Protein AF-0000000081630751 (afdb_homodimer)

pLDDT: mean 88.78, std 19.61, range [23.17, 98.94]

Sequence (240 aa):
MAEIVNVVFVDRSGRRIPVQGRVGDDVLRLAQKNGIDLEGACEASLACSTCHVYVSHDFVDKLPTPDEREDDMLDQAPLLQENSRLGCQIVLGKELEGAEFTLPKITRNFYVDGHVPKPHMAEIVNVVFVDRSGRRIPVQGRVGDDVLRLAQKNGIDLEGACEASLACSTCHVYVSHDFVDKLPTPDEREDDMLDQAPLLQENSRLGCQIVLGKELEGAEFTLPKITRNFYVDGHVPKPH

Secondary structure (DSSP, 8-state):
-PPEEEEEEE-TT--EEEEEEETT-BHHHHHHHTT-----TTSSSSS--TTEEEEPHHHHTTSPPP-HHHHHHHTTSTT--TTEEEGGG-B--GGGTT-EEEPPP--------S------/-PPEEEEEEE-TT--EEEEEEETT-BHHHHHHHTT-----TTSSSSS--TTEEEEPHHHHTTSPPP-HHHHHHHTTSTT--TTEEEGGG-B--GGGTT-EEEPPP--------S------

Foldseek 3Di:
DFAKAWEWEQ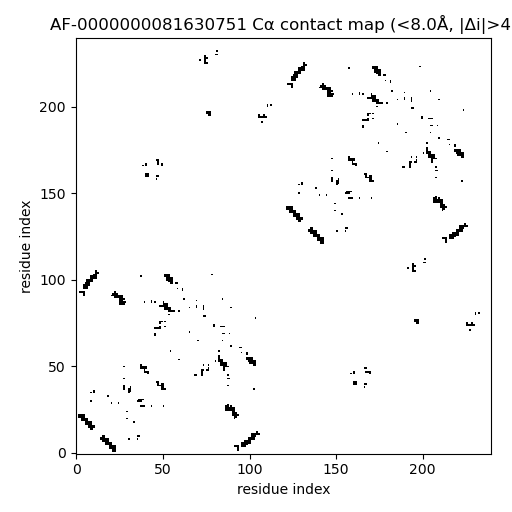AQVRDIDIFIDGQFDFQQVRCVVVPGPQDDPPVLPLPAQSNKWFKDPVCLVVDDDDDPSQVVRLVVDPPRDPRIGRRSRGGDDNSCRYMYIYDDHPDPPPPPPVPPPDDD/DFAKAWEWEQAQVRDIDIFIDGQFDFQQVRCVVVPGPQDDPPVLPLPAQSNKWFKPPVCLVVDDDDDPSQVVRLVVDPPRDPRIGRRSRGGDDNSCRYMYIYDDHPPPPPPPPVPPPDDD

Nearest PDB structures (foldseek):
  2y5c-assembly1_A  TM=9.724E-01  e=7.747E-19  Homo sapiens
  8rmg-assembly1_I  TM=9.975E-01  e=1.296E-18  Homo sapiens
  8rmf-assembly1_I  TM=8.812E-01  e=6.387E-19  Homo sapiens
  2wlb-assembly2_B  TM=9.666E-01  e=4.141E-13  Schizosaccharomyces pombe
  3p1m-assembly2_H  TM=9.492E-01  e=1.939E-12  Homo sapiens

InterPro domains:
  IPR001041 2Fe-2S ferredoxin-type iron-sulfur binding domain [PF00111] (14-91)
  IPR001041 2Fe-2S ferredoxin-type iron-sulfur binding domain [PS51085] (5-107)
  IPR001041 2Fe-2S ferredoxin-type iron-sulfur binding domain [cd00207] (7-97)
  IPR001055 Adrenodoxin-like [PR00355] (42-52)
  IPR001055 Adrenodoxin-like [PR00355] (61-75)
  IPR001055 Adrenodoxin-like [PR00355] (84-92)
  IPR001055 Adrenodoxin-like [PTHR23426] (3-119)
  IPR012675 Beta-grasp domain superfamily [G3DSA:3.10.20.30] (1-115)
  IPR018298 Adrenodoxin, iron-sulphur binding site [PS00814] (42-52)
  IPR036010 2Fe-2S ferredoxin-like superfamily [SSF54292] (6-106)

Organism: Gekko japonicus (NCBI:txid146911)

Solvent-accessible surface area (backbone atoms only — not comparable to full-atom values): 13821 Å² total; per-residue (Å²): 124,83,52,70,25,44,34,31,38,26,44,68,84,63,52,75,44,79,45,81,45,42,55,68,40,32,48,34,60,52,33,47,78,67,74,40,95,56,47,49,43,38,70,69,64,77,56,52,44,51,26,44,28,35,43,38,77,93,45,49,83,75,47,80,78,76,49,71,66,55,46,59,30,49,39,44,32,60,89,67,53,95,45,50,45,48,22,61,76,39,61,41,40,73,89,45,54,68,36,36,40,32,39,66,66,83,58,77,59,68,74,72,59,87,77,66,82,64,80,125,125,83,52,70,28,44,32,33,37,25,44,68,85,65,51,76,44,79,44,80,43,42,55,70,40,34,47,34,60,52,34,46,77,66,74,40,97,56,46,50,44,40,70,69,63,75,55,52,46,50,26,44,27,34,42,38,77,92,45,50,83,74,46,80,78,76,50,73,68,55,46,59,31,48,37,43,30,58,88,68,54,93,45,52,44,48,22,61,76,38,62,40,40,73,88,44,53,69,36,36,40,32,40,67,66,83,58,78,59,68,73,75,58,86,77,65,81,64,81,125

Structure (mmCIF, N/CA/C/O backbone):
data_AF-0000000081630751-model_v1
#
loop_
_entity.id
_entity.type
_entity.pdbx_description
1 polymer 'Adrenodoxin-like protein, mitochondrial'
#
loop_
_atom_site.group_PDB
_atom_site.id
_atom_site.type_symbol
_atom_site.label_atom_id
_atom_site.label_alt_id
_atom_site.label_comp_id
_atom_site.label_asym_id
_atom_site.label_entity_id
_atom_site.label_seq_id
_atom_site.pdbx_PDB_ins_code
_atom_site.Cartn_x
_atom_site.Cartn_y
_atom_site.Cartn_z
_atom_site.occupancy
_atom_site.B_iso_or_equiv
_atom_site.auth_seq_id
_atom_site.auth_comp_id
_atom_site.auth_asym_id
_atom_site.auth_atom_id
_atom_site.pdbx_PDB_model_num
ATOM 1 N N . MET A 1 1 ? 0.438 -22.016 -30.547 1 52.31 1 MET A N 1
ATOM 2 C CA . MET A 1 1 ? -0.654 -21.812 -29.594 1 52.31 1 MET A CA 1
ATOM 3 C C . MET A 1 1 ? -0.124 -21.344 -28.25 1 52.31 1 MET A C 1
ATOM 5 O O . MET A 1 1 ? 0.906 -21.812 -27.781 1 52.31 1 MET A O 1
ATOM 9 N N . ALA A 1 2 ? -0.493 -20.203 -27.766 1 69.5 2 ALA A N 1
ATOM 10 C CA . ALA A 1 2 ? 0.141 -19.719 -26.531 1 69.5 2 ALA A CA 1
ATOM 11 C C . ALA A 1 2 ? 0.048 -20.781 -25.422 1 69.5 2 ALA A C 1
ATOM 13 O O . ALA A 1 2 ? -0.966 -21.469 -25.297 1 69.5 2 ALA A O 1
ATOM 14 N N . GLU A 1 3 ? 1.1 -21.234 -24.859 1 91.88 3 GLU A N 1
ATOM 15 C CA . GLU A 1 3 ? 1.124 -22.266 -23.844 1 91.88 3 GLU A CA 1
ATOM 16 C C . GLU A 1 3 ? 0.324 -21.859 -22.609 1 91.88 3 GLU A C 1
ATOM 18 O O . GLU A 1 3 ? 0.438 -20.719 -22.141 1 91.88 3 GLU A O 1
ATOM 23 N N . ILE A 1 4 ? -0.687 -22.688 -22.344 1 97.06 4 ILE A N 1
ATOM 24 C CA . ILE A 1 4 ? -1.631 -22.453 -21.25 1 97.06 4 ILE A CA 1
ATOM 25 C C . ILE A 1 4 ? -1.013 -22.922 -19.938 1 97.06 4 ILE A C 1
ATOM 27 O O . ILE A 1 4 ? -0.219 -23.859 -19.906 1 97.06 4 ILE A O 1
ATOM 31 N N . VAL A 1 5 ? -1.303 -22.125 -18.906 1 98.19 5 VAL A N 1
ATOM 32 C CA . VAL A 1 5 ? -0.916 -22.469 -17.547 1 98.19 5 VAL A CA 1
ATOM 33 C C . VAL A 1 5 ? -2.135 -22.375 -16.625 1 98.19 5 VAL A C 1
ATOM 35 O O . VAL A 1 5 ? -2.818 -21.359 -16.594 1 98.19 5 VAL A O 1
ATOM 38 N N . ASN A 1 6 ? -2.428 -23.484 -15.906 1 98.69 6 ASN A N 1
ATOM 39 C CA . ASN A 1 6 ? -3.551 -23.5 -14.969 1 98.69 6 ASN A CA 1
ATOM 40 C C . ASN A 1 6 ? -3.105 -23.156 -13.555 1 98.69 6 ASN A C 1
ATOM 42 O O . ASN A 1 6 ? -2.182 -23.766 -13.023 1 98.69 6 ASN A O 1
ATOM 46 N N . VAL A 1 7 ? -3.805 -22.172 -12.969 1 98.81 7 VAL A N 1
ATOM 47 C CA . VAL A 1 7 ? -3.5 -21.781 -11.594 1 98.81 7 VAL A CA 1
ATOM 48 C C . VAL A 1 7 ? -4.797 -21.625 -10.797 1 98.81 7 VAL A C 1
ATOM 50 O O . VAL A 1 7 ? -5.891 -21.719 -11.359 1 98.81 7 VAL A O 1
ATOM 53 N N . VAL A 1 8 ? -4.602 -21.484 -9.453 1 98.94 8 VAL A N 1
ATOM 54 C CA . VAL A 1 8 ? -5.75 -21.281 -8.578 1 98.94 8 VAL A CA 1
ATOM 55 C C . VAL A 1 8 ? -5.539 -20.031 -7.727 1 98.94 8 VAL A C 1
ATOM 57 O O . VAL A 1 8 ? -4.461 -19.828 -7.164 1 98.94 8 VAL A O 1
ATOM 60 N N . PHE A 1 9 ? -6.562 -19.188 -7.695 1 98.88 9 PHE A N 1
ATOM 61 C CA . PHE A 1 9 ? -6.59 -18.094 -6.723 1 98.88 9 PHE A CA 1
ATOM 62 C C . PHE A 1 9 ? -7.449 -18.469 -5.52 1 98.88 9 PHE A C 1
ATOM 64 O O . PHE A 1 9 ? -8.508 -19.078 -5.672 1 98.88 9 PHE A O 1
ATOM 71 N N . VAL A 1 10 ? -6.984 -18.125 -4.387 1 98.56 10 VAL A N 1
ATOM 72 C CA . VAL A 1 10 ? -7.789 -18.203 -3.172 1 98.56 10 VAL A CA 1
ATOM 73 C C . VAL A 1 10 ? -8.109 -16.797 -2.678 1 98.56 10 VAL A C 1
ATOM 75 O O . VAL A 1 10 ? -7.219 -16.062 -2.268 1 98.56 10 VAL A O 1
ATOM 78 N N . ASP A 1 11 ? -9.32 -16.484 -2.781 1 96.25 11 ASP A N 1
ATOM 79 C CA . ASP A 1 11 ? -9.664 -15.102 -2.445 1 96.25 11 ASP A CA 1
ATOM 80 C C . ASP A 1 11 ? -9.781 -14.922 -0.933 1 96.25 11 ASP A C 1
ATOM 82 O O . ASP A 1 11 ? -9.516 -15.844 -0.167 1 96.25 11 ASP A O 1
ATOM 86 N N . ARG A 1 12 ? -10.156 -13.805 -0.442 1 93.12 12 ARG A N 1
ATOM 87 C CA . ARG A 1 12 ? -10.094 -13.438 0.97 1 93.12 12 ARG A CA 1
ATOM 88 C C . ARG A 1 12 ? -11.148 -14.195 1.773 1 93.12 12 ARG A C 1
ATOM 90 O O . ARG A 1 12 ? -11.055 -14.289 3 1 93.12 12 ARG A O 1
ATOM 97 N N . SER A 1 13 ? -12.086 -14.742 1.133 1 93.06 13 SER A N 1
ATOM 98 C CA . SER A 1 13 ? -13.117 -15.539 1.792 1 93.06 13 SER A CA 1
ATOM 99 C C . SER A 1 13 ? -12.695 -17 1.896 1 93.06 13 SER A C 1
ATOM 101 O O . SER A 1 13 ? -13.367 -17.797 2.555 1 93.06 13 SER A O 1
ATOM 103 N N . GLY A 1 14 ? -11.664 -17.297 1.241 1 95.12 14 GLY A N 1
ATOM 104 C CA . GLY A 1 14 ? -11.195 -18.672 1.231 1 95.12 14 GLY A CA 1
ATOM 105 C C . GLY A 1 14 ? -11.68 -19.469 0.029 1 95.12 14 GLY A C 1
ATOM 106 O O . GLY A 1 14 ? -11.32 -20.625 -0.136 1 95.12 14 GLY A O 1
ATOM 107 N N . ARG A 1 15 ? -12.43 -18.766 -0.864 1 97.06 15 ARG A N 1
ATOM 108 C CA . ARG A 1 15 ? -12.914 -19.438 -2.068 1 97.06 15 ARG A CA 1
ATOM 109 C C . ARG A 1 15 ? -11.781 -19.703 -3.047 1 97.06 15 ARG A C 1
ATOM 111 O O . ARG A 1 15 ? -10.969 -18.812 -3.32 1 97.06 15 ARG A O 1
ATOM 118 N N . ARG A 1 16 ? -11.711 -20.906 -3.578 1 98.56 16 ARG A N 1
ATOM 119 C CA . ARG A 1 16 ? -10.742 -21.312 -4.586 1 98.56 16 ARG A CA 1
ATOM 120 C C . ARG A 1 16 ? -11.289 -21.094 -5.992 1 98.56 16 ARG A C 1
ATOM 122 O O . ARG A 1 16 ? -12.359 -21.594 -6.332 1 98.56 16 ARG A O 1
ATOM 129 N N . ILE A 1 17 ? -10.617 -20.375 -6.812 1 98.75 17 ILE A N 1
ATOM 130 C CA . ILE A 1 17 ? -11.055 -20 -8.148 1 98.75 17 ILE A CA 1
ATOM 131 C C . ILE A 1 17 ? -10.031 -20.469 -9.18 1 98.75 17 ILE A C 1
ATOM 133 O O . ILE A 1 17 ? -8.969 -19.859 -9.344 1 98.75 17 ILE A O 1
ATOM 137 N N . PRO A 1 18 ? -10.32 -21.547 -9.836 1 98.81 18 PRO A N 1
ATOM 138 C CA . PRO A 1 18 ? -9.43 -21.969 -10.906 1 98.81 18 PRO A CA 1
ATOM 139 C C . PRO A 1 18 ? -9.43 -21.016 -12.094 1 98.81 18 PRO A C 1
ATOM 141 O O . PRO A 1 18 ? -10.484 -20.531 -12.508 1 98.81 18 PRO A O 1
ATOM 144 N N . VAL A 1 19 ? -8.273 -20.688 -12.625 1 98.69 19 VAL A N 1
ATOM 145 C CA . VAL A 1 19 ? -8.117 -19.75 -13.742 1 98.69 19 VAL A CA 1
ATOM 146 C C . VAL A 1 19 ? -7.117 -20.312 -14.75 1 98.69 19 VAL A C 1
ATOM 148 O O . VAL A 1 19 ? -6.09 -20.875 -14.359 1 98.69 19 VAL A O 1
ATOM 151 N N . GLN A 1 20 ? -7.41 -20.141 -15.953 1 98.19 20 GLN A N 1
ATOM 152 C CA . GLN A 1 20 ? -6.48 -20.469 -17.016 1 98.19 20 GLN A CA 1
ATOM 153 C C . GLN A 1 20 ? -5.77 -19.234 -17.547 1 98.19 20 GLN A C 1
ATOM 155 O O . GLN A 1 20 ? -6.422 -18.266 -17.969 1 98.19 20 GLN A O 1
ATOM 160 N N . GLY A 1 21 ? -4.465 -19.25 -17.422 1 98.06 21 GLY A N 1
ATOM 161 C CA . GLY A 1 21 ? -3.656 -18.172 -17.969 1 98.06 21 GLY A CA 1
ATOM 162 C C . GLY A 1 21 ? -2.746 -18.641 -19.094 1 98.06 21 GLY A C 1
ATOM 163 O O . GLY A 1 21 ? -2.75 -19.812 -19.469 1 98.06 21 GLY A O 1
ATOM 164 N N . ARG A 1 22 ? -2.07 -17.656 -19.703 1 97.94 22 ARG A N 1
ATOM 165 C CA . ARG A 1 22 ? -1.056 -17.953 -20.719 1 97.94 22 ARG A CA 1
ATOM 166 C C . ARG A 1 22 ? 0.344 -17.656 -20.172 1 97.94 22 ARG A C 1
ATOM 168 O O . ARG A 1 22 ? 0.531 -16.75 -19.375 1 97.94 22 ARG A O 1
ATOM 175 N N . VAL A 1 23 ? 1.277 -18.5 -20.703 1 97.88 23 VAL A N 1
ATOM 176 C CA . VAL A 1 23 ? 2.674 -18.188 -20.406 1 97.88 23 VAL A CA 1
ATOM 177 C C . VAL A 1 23 ? 2.975 -16.75 -20.781 1 97.88 23 VAL A C 1
ATOM 179 O O . VAL A 1 23 ? 2.605 -16.281 -21.859 1 97.88 23 VAL A O 1
ATOM 182 N N . GLY A 1 24 ? 3.504 -15.953 -19.859 1 97.69 24 GLY A N 1
ATOM 183 C CA . GLY A 1 24 ? 3.801 -14.547 -20.109 1 97.69 24 GLY A CA 1
ATOM 184 C C . GLY A 1 24 ? 2.863 -13.602 -19.391 1 97.69 24 GLY A C 1
ATOM 185 O O . GLY A 1 24 ? 3.178 -12.422 -19.203 1 97.69 24 GLY A O 1
ATOM 186 N N . ASP A 1 25 ? 1.703 -14.102 -18.953 1 97.56 25 ASP A N 1
ATOM 187 C CA . ASP A 1 25 ? 0.782 -13.289 -18.172 1 97.56 25 ASP A CA 1
ATOM 188 C C . ASP A 1 25 ? 1.346 -13.008 -16.781 1 97.56 25 ASP A C 1
ATOM 190 O O . ASP A 1 25 ? 2.061 -13.844 -16.219 1 97.56 25 ASP A O 1
ATOM 194 N N . ASP A 1 26 ? 1.051 -11.828 -16.219 1 97.81 26 ASP A N 1
ATOM 195 C CA . ASP A 1 26 ? 1.378 -11.641 -14.805 1 97.81 26 ASP A CA 1
ATOM 196 C C . ASP A 1 26 ? 0.168 -11.93 -13.922 1 97.81 26 ASP A C 1
ATOM 198 O O . ASP A 1 26 ? -0.976 -11.836 -14.375 1 97.81 26 ASP A O 1
ATOM 202 N N . VAL A 1 27 ? 0.396 -12.258 -12.781 1 98.69 27 VAL A N 1
ATOM 203 C CA . VAL A 1 27 ? -0.601 -12.758 -11.844 1 98.69 27 VAL A CA 1
ATOM 204 C C . VAL A 1 27 ? -1.603 -11.656 -11.516 1 98.69 27 VAL A C 1
ATOM 206 O O . VAL A 1 27 ? -2.799 -11.914 -11.367 1 98.69 27 VAL A O 1
ATOM 209 N N . LEU A 1 28 ? -1.112 -10.414 -11.391 1 98.62 28 LEU A N 1
ATOM 210 C CA . LEU A 1 28 ? -2.008 -9.305 -11.094 1 98.62 28 LEU A CA 1
ATOM 211 C C . LEU A 1 28 ? -3.055 -9.141 -12.195 1 98.62 28 LEU A C 1
ATOM 213 O O . LEU A 1 28 ? -4.258 -9.18 -11.922 1 98.62 28 LEU A O 1
ATOM 217 N N . ARG A 1 29 ? -2.637 -9.016 -13.391 1 97.94 29 ARG A N 1
ATOM 218 C CA . ARG A 1 29 ? -3.549 -8.797 -14.508 1 97.94 29 ARG A CA 1
ATOM 219 C C . ARG A 1 29 ? -4.453 -10 -14.727 1 97.94 29 ARG A C 1
ATOM 221 O O . ARG A 1 29 ? -5.637 -9.852 -15.039 1 97.94 29 ARG A O 1
ATOM 228 N N . LEU A 1 30 ? -3.881 -11.164 -14.578 1 98.56 30 LEU A N 1
ATOM 229 C CA . LEU A 1 30 ? -4.68 -12.383 -14.711 1 98.56 30 LEU A CA 1
ATOM 230 C C . LEU A 1 30 ? -5.824 -12.391 -13.703 1 98.56 30 LEU A C 1
ATOM 232 O O . LEU A 1 30 ? -6.965 -12.695 -14.062 1 98.56 30 LEU A O 1
ATOM 236 N N . ALA A 1 31 ? -5.516 -12.078 -12.461 1 98.56 31 ALA A N 1
ATOM 237 C CA . ALA A 1 31 ? -6.547 -12 -11.43 1 98.56 31 ALA A CA 1
ATOM 238 C C . ALA A 1 31 ? -7.629 -10.992 -11.82 1 98.56 31 ALA A C 1
ATOM 240 O O . ALA A 1 31 ? -8.82 -11.305 -11.766 1 98.56 31 ALA A O 1
ATOM 241 N N . GLN A 1 32 ? -7.199 -9.836 -12.258 1 97.94 32 GLN A N 1
ATOM 242 C CA . GLN A 1 32 ? -8.125 -8.758 -12.586 1 97.94 32 GLN A CA 1
ATOM 243 C C . GLN A 1 32 ? -9.008 -9.133 -13.773 1 97.94 32 GLN A C 1
ATOM 245 O O . GLN A 1 32 ? -10.219 -8.891 -13.758 1 97.94 32 GLN A O 1
ATOM 250 N N . LYS A 1 33 ? -8.469 -9.734 -14.75 1 97.69 33 LYS A N 1
ATOM 251 C CA . LYS A 1 33 ? -9.203 -10.164 -15.938 1 97.69 33 LYS A CA 1
ATOM 252 C C . LYS A 1 33 ? -10.266 -11.203 -15.57 1 97.69 33 LYS A C 1
ATOM 254 O O . LYS A 1 33 ? -11.242 -11.375 -16.297 1 97.69 33 LYS A O 1
ATOM 259 N N . ASN A 1 34 ? -10.078 -11.844 -14.492 1 98.19 34 ASN A N 1
ATOM 260 C CA . ASN A 1 34 ? -10.992 -12.914 -14.102 1 98.19 34 ASN A CA 1
ATOM 261 C C . ASN A 1 34 ? -11.859 -12.516 -12.914 1 98.19 34 ASN A C 1
ATOM 263 O O . ASN A 1 34 ? -12.422 -13.375 -12.227 1 98.19 34 ASN A O 1
ATOM 267 N N . GLY A 1 35 ? -11.93 -11.297 -12.57 1 97.19 35 GLY A N 1
ATOM 268 C CA . GLY A 1 35 ? -12.852 -10.758 -11.586 1 97.19 35 GLY A CA 1
ATOM 269 C C . GLY A 1 35 ? -12.422 -11.031 -10.156 1 97.19 35 GLY A C 1
ATOM 270 O O . GLY A 1 35 ? -13.234 -10.977 -9.234 1 97.19 35 GLY A O 1
ATOM 271 N N . ILE A 1 36 ? -11.211 -11.391 -9.945 1 97.12 36 ILE A N 1
ATOM 272 C CA . ILE A 1 36 ? -10.68 -11.609 -8.609 1 97.12 36 ILE A CA 1
ATOM 273 C C . ILE A 1 36 ? -10.219 -10.281 -8.008 1 97.12 36 ILE A C 1
ATOM 275 O O . ILE A 1 36 ? -9.609 -9.461 -8.703 1 97.12 36 ILE A O 1
ATOM 279 N N . ASP A 1 37 ? -10.547 -10.062 -6.738 1 94.81 37 ASP A N 1
ATOM 280 C CA . ASP A 1 37 ? -10.344 -8.766 -6.098 1 94.81 37 ASP A CA 1
ATOM 281 C C . ASP A 1 37 ? -8.898 -8.617 -5.609 1 94.81 37 ASP A C 1
ATOM 283 O O . ASP A 1 37 ? -8.664 -8.469 -4.41 1 94.81 37 ASP A O 1
ATOM 287 N N . LEU A 1 38 ? -8.016 -8.641 -6.531 1 95.88 38 LEU A N 1
ATOM 288 C CA . LEU A 1 38 ? -6.609 -8.32 -6.289 1 95.88 38 LEU A CA 1
ATOM 289 C C . LEU A 1 38 ? -6.285 -6.91 -6.77 1 95.88 38 LEU A C 1
ATOM 291 O O . LEU A 1 38 ? -6.277 -6.648 -7.977 1 95.88 38 LEU A O 1
ATOM 295 N N . GLU A 1 39 ? -6.016 -6.07 -5.812 1 94.19 39 GLU A N 1
ATOM 296 C CA . GLU A 1 39 ? -5.75 -4.676 -6.16 1 94.19 39 GLU A CA 1
ATOM 297 C C . GLU A 1 39 ? -4.324 -4.5 -6.676 1 94.19 39 GLU A C 1
ATOM 299 O O . GLU A 1 39 ? -3.441 -5.309 -6.371 1 94.19 39 GLU A O 1
ATOM 304 N N . GLY A 1 40 ? -4.102 -3.562 -7.473 1 96.06 40 GLY A N 1
ATOM 305 C CA . GLY A 1 40 ? -2.869 -3.021 -8.023 1 96.06 40 GLY A CA 1
ATOM 306 C C . GLY A 1 40 ? -2.924 -1.521 -8.25 1 96.06 40 GLY A C 1
ATOM 307 O O . GLY A 1 40 ? -3.033 -1.062 -9.391 1 96.06 40 GLY A O 1
ATOM 308 N N . ALA A 1 41 ? -2.809 -0.898 -7.211 1 95.25 41 ALA A N 1
ATOM 309 C CA . ALA A 1 41 ? -3.15 0.521 -7.219 1 95.25 41 ALA A CA 1
ATOM 310 C C . ALA A 1 41 ? -2.17 1.315 -8.078 1 95.25 41 ALA A C 1
ATOM 312 O O . ALA A 1 41 ? -2.547 2.305 -8.711 1 95.25 41 ALA A O 1
ATOM 313 N N . CYS A 1 42 ? -0.961 0.827 -8.195 1 96.31 42 CYS A N 1
ATOM 314 C CA . CYS A 1 42 ? 0.045 1.591 -8.922 1 96.31 42 CYS A CA 1
ATOM 315 C C . CYS A 1 42 ? 0.144 1.123 -10.375 1 96.31 42 CYS A C 1
ATOM 317 O O . CYS A 1 42 ? 0.99 1.605 -11.125 1 96.31 42 CYS A O 1
ATOM 319 N N . GLU A 1 43 ? -0.648 0.081 -10.719 1 94.81 43 GLU A N 1
ATOM 320 C CA . GLU A 1 43 ? -0.671 -0.486 -12.062 1 94.81 43 GLU A CA 1
ATOM 321 C C . GLU A 1 43 ? 0.662 -1.146 -12.406 1 94.81 43 GLU A C 1
ATOM 323 O O . GLU A 1 43 ? 1.256 -0.853 -13.445 1 94.81 43 GLU A O 1
ATOM 328 N N . ALA A 1 44 ? 1.17 -1.81 -11.484 1 95.06 44 ALA A N 1
ATOM 329 C CA . ALA A 1 44 ? 2.307 -2.709 -11.664 1 95.06 44 ALA A CA 1
ATOM 330 C C . ALA A 1 44 ? 3.617 -1.932 -11.734 1 95.06 44 ALA A C 1
ATOM 332 O O . ALA A 1 44 ? 4.562 -2.35 -12.406 1 95.06 44 ALA A O 1
ATOM 333 N N . SER A 1 45 ? 3.764 -0.853 -10.977 1 94.38 45 SER A N 1
ATOM 334 C CA . SER A 1 45 ? 4.957 -0.018 -11.07 1 94.38 45 SER A CA 1
ATOM 335 C C . SER A 1 45 ? 5.836 -0.164 -9.828 1 94.38 45 SER A C 1
ATOM 337 O O . SER A 1 45 ? 6.758 0.626 -9.617 1 94.38 45 SER A O 1
ATOM 339 N N . LEU A 1 46 ? 5.562 -1.066 -9.023 1 96.25 46 LEU A N 1
ATOM 340 C CA . LEU A 1 46 ? 6.324 -1.333 -7.809 1 96.25 46 LEU A CA 1
ATOM 341 C C . LEU A 1 46 ? 6.375 -0.096 -6.918 1 96.25 46 LEU A C 1
ATOM 343 O O . LEU A 1 46 ? 7.445 0.284 -6.438 1 96.25 46 LEU A O 1
ATOM 347 N N . ALA A 1 47 ? 5.18 0.49 -6.758 1 94.12 47 ALA A N 1
ATOM 348 C CA . ALA A 1 47 ? 5.07 1.66 -5.891 1 94.12 47 ALA A CA 1
ATOM 349 C C . ALA A 1 47 ? 4.078 1.411 -4.758 1 94.12 47 ALA A C 1
ATOM 351 O O . ALA A 1 47 ? 3.75 2.328 -4 1 94.12 47 ALA A O 1
ATOM 352 N N . CYS A 1 48 ? 3.58 0.198 -4.699 1 95.69 48 CYS A N 1
ATOM 353 C CA . CYS A 1 48 ? 2.656 -0.194 -3.641 1 95.69 48 CYS A CA 1
ATOM 354 C C . CYS A 1 48 ? 2.73 -1.694 -3.381 1 95.69 48 CYS A C 1
ATOM 356 O O . CYS A 1 48 ? 3.516 -2.4 -4.016 1 95.69 48 CYS A O 1
ATOM 358 N N . SER A 1 49 ? 2.01 -2.107 -2.438 1 95.31 49 SER A N 1
ATOM 359 C CA . SER A 1 49 ? 2.008 -3.527 -2.104 1 95.31 49 SER A CA 1
ATOM 360 C C . SER A 1 49 ? 0.599 -4.109 -2.166 1 95.31 49 SER A C 1
ATOM 362 O O . SER A 1 49 ? 0.323 -5.148 -1.568 1 95.31 49 SER A O 1
ATOM 364 N N . THR A 1 50 ? -0.253 -3.432 -2.967 1 95.81 50 THR A N 1
ATOM 365 C CA . THR A 1 50 ? -1.668 -3.781 -2.914 1 95.81 50 THR A CA 1
ATOM 366 C C . THR A 1 50 ? -1.935 -5.074 -3.682 1 95.81 50 THR A C 1
ATOM 368 O O . THR A 1 50 ? -2.971 -5.715 -3.49 1 95.81 50 THR A O 1
ATOM 371 N N . CYS A 1 51 ? -1.017 -5.488 -4.477 1 97.62 51 CYS A N 1
ATOM 372 C CA . CYS A 1 51 ? -1.203 -6.742 -5.199 1 97.62 51 CYS A CA 1
ATOM 373 C C . CYS A 1 51 ? -0.511 -7.895 -4.48 1 97.62 51 CYS A C 1
ATOM 375 O O . CYS A 1 51 ? -0.151 -8.898 -5.105 1 97.62 51 CYS A O 1
ATOM 377 N N . HIS A 1 52 ? -0.319 -7.785 -3.246 1 96.88 52 HIS A N 1
ATOM 378 C CA . HIS A 1 52 ? 0.317 -8.789 -2.396 1 96.88 52 HIS A CA 1
ATOM 379 C C . HIS A 1 52 ? -0.457 -10.102 -2.42 1 96.88 52 HIS A C 1
ATOM 381 O O . HIS A 1 52 ? -1.684 -10.102 -2.293 1 96.88 52 HIS A O 1
ATOM 387 N N . VAL A 1 53 ? 0.281 -11.258 -2.541 1 98.44 53 VAL A N 1
ATOM 388 C CA . VAL A 1 53 ? -0.289 -12.602 -2.514 1 98.44 53 VAL A CA 1
ATOM 389 C C . VAL A 1 53 ? 0.677 -13.555 -1.821 1 98.44 53 VAL A C 1
ATOM 391 O O . VAL A 1 53 ? 1.868 -13.266 -1.696 1 98.44 53 VAL A O 1
ATOM 394 N N . TYR A 1 54 ? 0.177 -14.672 -1.393 1 98.25 54 TYR A N 1
ATOM 395 C CA . TYR A 1 54 ? 0.982 -15.805 -0.963 1 98.25 54 TYR A CA 1
ATOM 396 C C . TYR A 1 54 ? 1.072 -16.859 -2.062 1 98.25 54 TYR A C 1
ATOM 398 O O . TYR A 1 54 ? 0.054 -17.266 -2.629 1 98.25 54 TYR A O 1
ATOM 406 N N . VAL A 1 55 ? 2.221 -17.281 -2.369 1 98.75 55 VAL A N 1
ATOM 407 C CA . VAL A 1 55 ? 2.467 -18.344 -3.338 1 98.75 55 VAL A CA 1
ATOM 408 C C . VAL A 1 55 ? 2.486 -19.688 -2.629 1 98.75 55 VAL A C 1
ATOM 410 O O . VAL A 1 55 ? 3.074 -19.828 -1.555 1 98.75 55 VAL A O 1
ATOM 413 N N . SER A 1 56 ? 1.848 -20.672 -3.229 1 98.62 56 SER A N 1
ATOM 414 C CA . SER A 1 56 ? 1.909 -22 -2.633 1 98.62 56 SER A CA 1
ATOM 415 C C . SER A 1 56 ? 3.352 -22.484 -2.49 1 98.62 56 SER A C 1
ATOM 417 O O . SER A 1 56 ? 4.184 -22.219 -3.361 1 98.62 56 SER A O 1
ATOM 419 N N . HIS A 1 57 ? 3.623 -23.188 -1.422 1 97.12 57 HIS A N 1
ATOM 420 C CA . HIS A 1 57 ? 4.977 -23.469 -0.952 1 97.12 57 HIS A CA 1
ATOM 421 C C . HIS A 1 57 ? 5.781 -24.234 -1.995 1 97.12 57 HIS A C 1
ATOM 423 O O . HIS A 1 57 ? 6.977 -23.984 -2.164 1 97.12 57 HIS A O 1
ATOM 429 N N . ASP A 1 58 ? 5.168 -25.094 -2.76 1 97.44 58 ASP A N 1
ATOM 430 C CA . ASP A 1 58 ? 5.875 -25.938 -3.723 1 97.44 58 ASP A CA 1
ATOM 431 C C . ASP A 1 58 ? 6.355 -25.125 -4.918 1 97.44 58 ASP A C 1
ATOM 433 O O . ASP A 1 58 ? 7.164 -25.594 -5.719 1 97.44 58 ASP A O 1
ATOM 437 N N . PHE A 1 59 ? 5.914 -23.875 -4.969 1 98.5 59 PHE A N 1
ATOM 438 C CA . PHE A 1 59 ? 6.172 -23.125 -6.184 1 98.5 59 PHE A CA 1
ATOM 439 C C . PHE A 1 59 ? 7.035 -21.891 -5.883 1 98.5 59 PHE A C 1
ATOM 441 O O . PHE A 1 59 ? 7.508 -21.219 -6.797 1 98.5 59 PHE A O 1
ATOM 448 N N . VAL A 1 60 ? 7.324 -21.625 -4.605 1 97.88 60 VAL A N 1
ATOM 449 C CA . VAL A 1 60 ? 8.086 -20.438 -4.211 1 97.88 60 VAL A CA 1
ATOM 450 C C . VAL A 1 60 ? 9.469 -20.484 -4.855 1 97.88 60 VAL A C 1
ATOM 452 O O . VAL A 1 60 ? 9.938 -19.484 -5.402 1 97.88 60 VAL A O 1
ATOM 455 N N . ASP A 1 61 ? 10.008 -21.656 -4.918 1 96.69 61 ASP A N 1
ATOM 456 C CA . ASP A 1 61 ? 11.367 -21.828 -5.422 1 96.69 61 ASP A CA 1
ATOM 457 C C . ASP A 1 61 ? 11.398 -21.812 -6.949 1 96.69 61 ASP A C 1
ATOM 459 O O . ASP A 1 61 ? 12.469 -21.766 -7.555 1 96.69 61 ASP A O 1
ATOM 463 N N . LYS A 1 62 ? 10.273 -21.812 -7.551 1 97.88 62 LYS A N 1
ATOM 464 C CA . LYS A 1 62 ? 10.188 -21.781 -9.008 1 97.88 62 LYS A CA 1
ATOM 465 C C . LYS A 1 62 ? 10.125 -20.344 -9.516 1 97.88 62 LYS A C 1
ATOM 467 O O . LYS A 1 62 ? 10.219 -20.109 -10.719 1 97.88 62 LYS A O 1
ATOM 472 N N . LEU A 1 63 ? 9.961 -19.375 -8.609 1 98.12 63 LEU A N 1
ATOM 473 C CA . LEU A 1 63 ? 9.953 -17.969 -8.945 1 98.12 63 LEU A CA 1
ATOM 474 C C . LEU A 1 63 ? 11.344 -17.359 -8.773 1 98.12 63 LEU A C 1
ATOM 476 O O . LEU A 1 63 ? 12.117 -17.797 -7.91 1 98.12 63 LEU A O 1
ATOM 480 N N . PRO A 1 64 ? 11.602 -16.375 -9.656 1 96.88 64 PRO A N 1
ATOM 481 C CA . PRO A 1 64 ? 12.797 -15.602 -9.328 1 96.88 64 PRO A CA 1
ATOM 482 C C . PRO A 1 64 ? 12.719 -14.953 -7.945 1 96.88 64 PRO A C 1
ATOM 484 O O . PRO A 1 64 ? 11.633 -14.57 -7.5 1 96.88 64 PRO A O 1
ATOM 487 N N . THR A 1 65 ? 13.898 -14.852 -7.289 1 96.25 65 THR A N 1
ATOM 488 C CA . THR A 1 65 ? 13.945 -14.117 -6.031 1 96.25 65 THR A CA 1
ATOM 489 C C . THR A 1 65 ? 13.492 -12.672 -6.227 1 96.25 65 THR A C 1
ATOM 491 O O . THR A 1 65 ? 13.859 -12.031 -7.215 1 96.25 65 THR A O 1
ATOM 494 N N . PRO A 1 66 ? 12.68 -12.164 -5.23 1 96.19 66 PRO A N 1
ATOM 495 C CA . PRO A 1 66 ? 12.359 -10.742 -5.355 1 96.19 66 PRO A CA 1
ATOM 496 C C . PRO A 1 66 ? 13.602 -9.859 -5.406 1 96.19 66 PRO A C 1
ATOM 498 O O . PRO A 1 66 ? 14.578 -10.117 -4.703 1 96.19 66 PRO A O 1
ATOM 501 N N . ASP A 1 67 ? 13.531 -8.914 -6.258 1 95.44 67 ASP A N 1
ATOM 502 C CA . ASP A 1 67 ? 14.633 -7.961 -6.227 1 95.44 67 ASP A CA 1
ATOM 503 C C . ASP A 1 67 ? 14.469 -6.965 -5.078 1 95.44 67 ASP A C 1
ATOM 505 O O . ASP A 1 67 ? 13.516 -7.066 -4.297 1 95.44 67 ASP A O 1
ATOM 509 N N . GLU A 1 68 ? 15.422 -6.023 -4.93 1 94.62 68 GLU A N 1
ATOM 510 C CA . GLU A 1 68 ? 15.43 -5.098 -3.803 1 94.62 68 GLU A CA 1
ATOM 511 C C . GLU A 1 68 ? 14.188 -4.211 -3.801 1 94.62 68 GLU A C 1
ATOM 513 O O . GLU A 1 68 ? 13.625 -3.928 -2.744 1 94.62 68 GLU A O 1
ATOM 518 N N . ARG A 1 69 ? 13.797 -3.809 -4.973 1 94.94 69 ARG A N 1
ATOM 519 C CA . ARG A 1 69 ? 12.633 -2.932 -5.082 1 94.94 69 ARG A CA 1
ATOM 520 C C . ARG A 1 69 ? 11.367 -3.635 -4.605 1 94.94 69 ARG A C 1
ATOM 522 O O . ARG A 1 69 ? 10.57 -3.055 -3.869 1 94.94 69 ARG A O 1
ATOM 529 N N . GLU A 1 70 ? 11.125 -4.875 -5.039 1 96.69 70 GLU A N 1
ATOM 530 C CA . GLU A 1 70 ? 9.969 -5.645 -4.582 1 96.69 70 GLU A CA 1
ATOM 531 C C . GLU A 1 70 ? 10.039 -5.895 -3.078 1 96.69 70 GLU A C 1
ATOM 533 O O . GLU A 1 70 ? 9.031 -5.766 -2.377 1 96.69 70 GLU A O 1
ATOM 538 N N . ASP A 1 71 ? 11.188 -6.152 -2.598 1 94.25 71 ASP A N 1
ATOM 539 C CA . ASP A 1 71 ? 11.375 -6.414 -1.175 1 94.25 71 ASP A CA 1
ATOM 540 C C . ASP A 1 71 ? 10.992 -5.195 -0.336 1 94.25 71 ASP A C 1
ATOM 542 O O . ASP A 1 71 ? 10.367 -5.336 0.718 1 94.25 71 ASP A O 1
ATOM 546 N N . ASP A 1 72 ? 11.445 -4.094 -0.818 1 91.44 72 ASP A N 1
ATOM 547 C CA . ASP A 1 72 ? 11.125 -2.865 -0.098 1 91.44 72 ASP A CA 1
ATOM 548 C C . ASP A 1 72 ? 9.617 -2.693 0.054 1 91.44 72 ASP A C 1
ATOM 550 O O . ASP A 1 72 ? 9.133 -2.271 1.109 1 91.44 72 ASP A O 1
ATOM 554 N N . MET A 1 73 ? 8.852 -3.043 -1.023 1 93.56 73 MET A N 1
ATOM 555 C CA . MET A 1 73 ? 7.395 -2.9 -0.984 1 93.56 73 MET A CA 1
ATOM 556 C C . MET A 1 73 ? 6.766 -3.986 -0.116 1 93.56 73 MET A C 1
ATOM 558 O O . MET A 1 73 ? 5.805 -3.727 0.611 1 93.56 73 MET A O 1
ATOM 562 N N . LEU A 1 74 ? 7.289 -5.156 -0.183 1 94.31 74 LEU A N 1
ATOM 563 C CA . LEU A 1 74 ? 6.785 -6.254 0.636 1 94.31 74 LEU A CA 1
ATOM 564 C C . LEU A 1 74 ? 6.934 -5.938 2.121 1 94.31 74 LEU A C 1
ATOM 566 O O . LEU A 1 74 ? 6.078 -6.309 2.928 1 94.31 74 LEU A O 1
ATOM 570 N N . ASP A 1 75 ? 7.949 -5.223 2.473 1 89.94 75 ASP A N 1
ATOM 571 C CA . ASP A 1 75 ? 8.188 -4.82 3.855 1 89.94 75 ASP A CA 1
ATOM 572 C C . ASP A 1 75 ? 7.082 -3.891 4.355 1 89.94 75 ASP A C 1
ATOM 574 O O . ASP A 1 75 ? 6.93 -3.691 5.562 1 89.94 75 ASP A O 1
ATOM 578 N N . GLN A 1 76 ? 6.398 -3.361 3.404 1 87.88 76 GLN A N 1
ATOM 579 C CA . GLN A 1 76 ? 5.32 -2.436 3.744 1 87.88 76 GLN A CA 1
ATOM 580 C C . GLN A 1 76 ? 3.965 -3.135 3.721 1 87.88 76 GLN A C 1
ATOM 582 O O . GLN A 1 76 ? 2.941 -2.525 4.035 1 87.88 76 GLN A O 1
ATOM 587 N N . ALA A 1 77 ? 3.938 -4.359 3.348 1 90.31 77 ALA A N 1
ATOM 588 C CA . ALA A 1 77 ? 2.699 -5.133 3.281 1 90.31 77 ALA A CA 1
ATOM 589 C C . ALA A 1 77 ? 2.344 -5.719 4.645 1 90.31 77 ALA A C 1
ATOM 591 O O . ALA A 1 77 ? 3.207 -6.262 5.336 1 90.31 77 ALA A O 1
ATOM 592 N N . PRO A 1 78 ? 1.138 -5.523 5.012 1 85.75 78 PRO A N 1
ATOM 593 C CA . PRO A 1 78 ? 0.745 -6.184 6.258 1 85.75 78 PRO A CA 1
ATOM 594 C C . PRO A 1 78 ? 0.73 -7.707 6.137 1 85.75 78 PRO A C 1
ATOM 596 O O . PRO A 1 78 ? 0.533 -8.242 5.043 1 85.75 78 PRO A O 1
ATOM 599 N N . LEU A 1 79 ? 1.021 -8.469 7.297 1 88.19 79 LEU A N 1
ATOM 600 C CA . LEU A 1 79 ? 0.916 -9.914 7.395 1 88.19 79 LEU A CA 1
ATOM 601 C C . LEU A 1 79 ? 1.884 -10.602 6.434 1 88.19 79 LEU A C 1
ATOM 603 O O . LEU A 1 79 ? 1.503 -11.523 5.715 1 88.19 79 LEU A O 1
ATOM 607 N N . LEU A 1 80 ? 3.018 -10.023 6.301 1 92.38 80 LEU A N 1
ATOM 608 C CA . LEU A 1 80 ? 4.047 -10.57 5.422 1 92.38 80 LEU A CA 1
ATOM 609 C C . LEU A 1 80 ? 4.41 -11.992 5.84 1 92.38 80 LEU A C 1
ATOM 611 O O . LEU A 1 80 ? 4.523 -12.281 7.035 1 92.38 80 LEU A O 1
ATOM 615 N N . GLN A 1 81 ? 4.566 -12.891 4.902 1 94.12 81 GLN A N 1
ATOM 616 C CA . GLN A 1 81 ? 5.043 -14.258 5.102 1 94.12 81 GLN A CA 1
ATOM 617 C C . GLN A 1 81 ? 6.215 -14.57 4.172 1 94.12 81 GLN A C 1
ATOM 619 O O . GLN A 1 81 ? 6.52 -13.797 3.266 1 94.12 81 GLN A O 1
ATOM 624 N N . GLU A 1 82 ? 6.852 -15.727 4.418 1 94.06 82 GLU A N 1
ATOM 625 C CA . GLU A 1 82 ? 8.023 -16.125 3.635 1 94.06 82 GLU A CA 1
ATOM 626 C C . GLU A 1 82 ? 7.656 -16.328 2.166 1 94.06 82 GLU A C 1
ATOM 628 O O . GLU A 1 82 ? 8.484 -16.109 1.281 1 94.06 82 GLU A O 1
ATOM 633 N N . ASN A 1 83 ? 6.48 -16.688 1.94 1 97.69 83 ASN A N 1
ATOM 634 C CA . ASN A 1 83 ? 6.047 -16.969 0.578 1 97.69 83 ASN A CA 1
ATOM 635 C C . ASN A 1 83 ? 5.246 -15.812 -0.009 1 97.69 83 ASN A C 1
ATOM 637 O O . ASN A 1 83 ? 4.457 -16 -0.935 1 97.69 83 ASN A O 1
ATOM 641 N N . SER A 1 84 ? 5.453 -14.594 0.568 1 97.25 84 SER A N 1
ATOM 642 C CA . SER A 1 84 ? 4.824 -13.375 0.066 1 97.25 84 SER A CA 1
ATOM 643 C C . SER A 1 84 ? 5.5 -12.898 -1.213 1 97.25 84 SER A C 1
ATOM 645 O O . SER A 1 84 ? 6.727 -12.938 -1.328 1 97.25 84 SER A O 1
ATOM 647 N N . ARG A 1 85 ? 4.77 -12.539 -2.248 1 98.19 85 ARG A N 1
ATOM 648 C CA . ARG A 1 85 ? 5.203 -11.898 -3.484 1 98.19 85 ARG A CA 1
ATOM 649 C C . ARG A 1 85 ? 4.195 -10.844 -3.941 1 98.19 85 ARG A C 1
ATOM 651 O O . ARG A 1 85 ? 3.059 -10.82 -3.465 1 98.19 85 ARG A O 1
ATOM 658 N N . LEU A 1 86 ? 4.625 -9.984 -4.766 1 98.31 86 LEU A N 1
ATOM 659 C CA . LEU A 1 86 ? 3.699 -9.07 -5.434 1 98.31 86 LEU A CA 1
ATOM 660 C C . LEU A 1 86 ? 3.207 -9.672 -6.746 1 98.31 86 LEU A C 1
ATOM 662 O O . LEU A 1 86 ? 4.012 -10.086 -7.586 1 98.31 86 LEU A O 1
ATOM 666 N N . GLY A 1 87 ? 1.91 -9.727 -6.879 1 98.62 87 GLY A N 1
ATOM 667 C CA . GLY A 1 87 ? 1.31 -10.344 -8.055 1 98.62 87 GLY A CA 1
ATOM 668 C C . GLY A 1 87 ? 1.814 -9.75 -9.359 1 98.62 87 GLY A C 1
ATOM 669 O O . GLY A 1 87 ? 1.959 -10.469 -10.352 1 98.62 87 GLY A O 1
ATOM 670 N N . CYS A 1 88 ? 2.111 -8.438 -9.359 1 98.69 88 CYS A N 1
ATOM 671 C CA . CYS A 1 88 ? 2.566 -7.766 -10.57 1 98.69 88 CYS A CA 1
ATOM 672 C C . CYS A 1 88 ? 3.965 -8.227 -10.961 1 98.69 88 CYS A C 1
ATOM 674 O O . CYS A 1 88 ? 4.383 -8.062 -12.102 1 98.69 88 CYS A O 1
ATOM 676 N N . GLN A 1 89 ? 4.703 -8.883 -9.992 1 98.56 89 GLN A N 1
ATOM 677 C CA . GLN A 1 89 ? 6.074 -9.305 -10.258 1 98.56 89 GLN A CA 1
ATOM 678 C C . GLN A 1 89 ? 6.133 -10.797 -10.578 1 98.56 89 GLN A C 1
ATOM 680 O O . GLN A 1 89 ? 7.211 -11.336 -10.844 1 98.56 89 GLN A O 1
ATOM 685 N N . ILE A 1 90 ? 5.039 -11.484 -10.594 1 98.69 90 ILE A N 1
ATOM 686 C CA . ILE A 1 90 ? 4.996 -12.914 -10.914 1 98.69 90 ILE A CA 1
ATOM 687 C C . ILE A 1 90 ? 4.496 -13.109 -12.344 1 98.69 90 ILE A C 1
ATOM 689 O O . ILE A 1 90 ? 3.32 -12.883 -12.633 1 98.69 90 ILE A O 1
ATOM 693 N N . VAL A 1 91 ? 5.379 -13.547 -13.188 1 98.44 91 VAL A N 1
ATOM 694 C CA . VAL A 1 91 ? 5.023 -13.852 -14.57 1 98.44 91 VAL A CA 1
ATOM 695 C C . VAL A 1 91 ? 4.824 -15.359 -14.727 1 98.44 91 VAL A C 1
ATOM 697 O O . VAL A 1 91 ? 5.684 -16.156 -14.336 1 98.44 91 VAL A O 1
ATOM 700 N N . LEU A 1 92 ? 3.756 -15.711 -15.344 1 98.38 92 LEU A N 1
ATOM 701 C CA . LEU A 1 92 ? 3.428 -17.125 -15.469 1 98.38 92 LEU A CA 1
ATOM 702 C C . LEU A 1 92 ? 4.355 -17.812 -16.469 1 98.38 92 LEU A C 1
ATOM 704 O O . LEU A 1 92 ? 4.59 -17.297 -17.562 1 98.38 92 LEU A O 1
ATOM 708 N N . GLY A 1 93 ? 4.922 -18.875 -16.031 1 97.81 93 GLY A N 1
ATOM 709 C CA . GLY A 1 93 ? 5.609 -19.844 -16.859 1 97.81 93 GLY A CA 1
ATOM 710 C C . GLY A 1 93 ? 5.07 -21.266 -16.688 1 97.81 93 GLY A C 1
ATOM 711 O O . GLY A 1 93 ? 4.246 -21.516 -15.797 1 97.81 93 GLY A O 1
ATOM 712 N N . LYS A 1 94 ? 5.496 -22.141 -17.516 1 97.31 94 LYS A N 1
ATOM 713 C CA . LYS A 1 94 ? 5.031 -23.531 -17.484 1 97.31 94 LYS A CA 1
ATOM 714 C C . LYS A 1 94 ? 5.305 -24.156 -16.109 1 97.31 94 LYS A C 1
ATOM 716 O O . LYS A 1 94 ? 4.539 -25.016 -15.656 1 97.31 94 LYS A O 1
ATOM 721 N N . GLU A 1 95 ? 6.332 -23.734 -15.516 1 97.69 95 GLU A N 1
ATOM 722 C CA . GLU A 1 95 ? 6.738 -24.297 -14.234 1 97.69 95 GLU A CA 1
ATOM 723 C C . GLU A 1 95 ? 5.738 -23.938 -13.133 1 97.69 95 GLU A C 1
ATOM 725 O O . GLU A 1 95 ? 5.762 -24.531 -12.055 1 97.69 95 GLU A O 1
ATOM 730 N N . LEU A 1 96 ? 4.793 -23.031 -13.461 1 98.38 96 LEU A N 1
ATOM 731 C CA . LEU A 1 96 ? 3.826 -22.609 -12.445 1 98.38 96 LEU A CA 1
ATOM 732 C C . LEU A 1 96 ? 2.49 -23.312 -12.648 1 98.38 96 LEU A C 1
ATOM 734 O O . LEU A 1 96 ? 1.488 -22.938 -12.031 1 98.38 96 LEU A O 1
ATOM 738 N N . GLU A 1 97 ? 2.463 -24.328 -13.484 1 98.38 97 GLU A N 1
ATOM 739 C CA . GLU A 1 97 ? 1.266 -25.156 -13.648 1 98.38 97 GLU A CA 1
ATOM 740 C C . GLU A 1 97 ? 0.79 -25.719 -12.312 1 98.38 97 GLU A C 1
ATOM 742 O O . GLU A 1 97 ? 1.513 -26.469 -11.664 1 98.38 97 GLU A O 1
ATOM 747 N N . GLY A 1 98 ? -0.345 -25.312 -11.891 1 98.5 98 GLY A N 1
ATOM 748 C CA . GLY A 1 98 ? -0.911 -25.828 -10.664 1 98.5 98 GLY A CA 1
ATOM 749 C C . GLY A 1 98 ? -0.653 -24.953 -9.453 1 98.5 98 GLY A C 1
ATOM 750 O O . GLY A 1 98 ? -1.128 -25.234 -8.352 1 98.5 98 GLY A O 1
ATOM 751 N N . ALA A 1 99 ? -0.007 -23.859 -9.602 1 98.81 99 ALA A N 1
ATOM 752 C CA . ALA A 1 99 ? 0.314 -22.969 -8.492 1 98.81 99 ALA A CA 1
ATOM 753 C C . ALA A 1 99 ? -0.947 -22.328 -7.922 1 98.81 99 ALA A C 1
ATOM 755 O O . ALA A 1 99 ? -1.942 -22.156 -8.633 1 98.81 99 ALA A O 1
ATOM 756 N N . GLU A 1 100 ? -0.844 -22 -6.652 1 98.88 100 GLU A N 1
ATOM 757 C CA . GLU A 1 100 ? -1.918 -21.281 -5.977 1 98.88 100 GLU A CA 1
ATOM 758 C C . GLU A 1 100 ? -1.438 -19.922 -5.469 1 98.88 100 GLU A C 1
ATOM 760 O O . GLU A 1 100 ? -0.332 -19.812 -4.934 1 98.88 100 GLU A O 1
ATOM 765 N N . PHE A 1 101 ? -2.279 -18.938 -5.648 1 98.88 101 PHE A N 1
ATOM 766 C CA . PHE A 1 101 ? -2.049 -17.594 -5.141 1 98.88 101 PHE A CA 1
ATOM 767 C C . PHE A 1 101 ? -3.156 -17.172 -4.18 1 98.88 101 PHE A C 1
ATOM 769 O O . PHE A 1 101 ? -4.305 -17 -4.586 1 98.88 101 PHE A O 1
ATOM 776 N N . THR A 1 102 ? -2.777 -16.969 -2.928 1 98.75 102 THR A N 1
ATOM 777 C CA . THR A 1 102 ? -3.758 -16.656 -1.896 1 98.75 102 THR A CA 1
ATOM 778 C C . THR A 1 102 ? -3.729 -15.172 -1.554 1 98.75 102 THR A C 1
ATOM 780 O O . THR A 1 102 ? -2.66 -14.609 -1.315 1 98.75 102 THR A O 1
ATOM 783 N N . LEU A 1 103 ? -4.859 -14.562 -1.602 1 97.25 103 LEU A N 1
ATOM 784 C CA . LEU A 1 103 ? -4.957 -13.172 -1.17 1 97.25 103 LEU A CA 1
ATOM 785 C C . LEU A 1 103 ? -4.957 -13.078 0.352 1 97.25 103 LEU A C 1
ATOM 787 O O . LEU A 1 103 ? -5.668 -13.828 1.025 1 97.25 103 LEU A O 1
ATOM 791 N N . PRO A 1 104 ? -4.117 -12.195 0.886 1 94.25 104 PRO A N 1
ATOM 792 C CA . PRO A 1 104 ? -4.102 -12.023 2.342 1 94.25 104 PRO A CA 1
ATOM 793 C C . PRO A 1 104 ? -5.461 -11.602 2.902 1 94.25 104 PRO A C 1
ATOM 795 O O . PRO A 1 104 ? -6.168 -10.805 2.279 1 94.25 104 PRO A O 1
ATOM 798 N N . LYS A 1 105 ? -5.734 -12.07 4.129 1 85.31 105 LYS A N 1
ATOM 799 C CA . LYS A 1 105 ? -6.961 -11.672 4.812 1 85.31 105 LYS A CA 1
ATOM 800 C C . LYS A 1 105 ? -6.84 -10.258 5.379 1 85.31 105 LYS A C 1
ATOM 802 O O . LYS A 1 105 ? -5.762 -9.844 5.812 1 85.31 105 LYS A O 1
ATOM 807 N N . ILE A 1 106 ? -7.637 -9.414 5.09 1 69.5 106 ILE A N 1
ATOM 808 C CA . ILE A 1 106 ? -7.621 -8.055 5.605 1 69.5 106 ILE A CA 1
ATOM 809 C C . ILE A 1 106 ? -7.961 -8.055 7.094 1 69.5 106 ILE A C 1
ATOM 811 O O . ILE A 1 106 ? -8.992 -8.602 7.496 1 69.5 106 ILE A O 1
ATOM 815 N N . THR A 1 107 ? -6.988 -8.227 8.016 1 53.75 107 THR A N 1
ATOM 816 C CA . THR A 1 107 ? -7.336 -8.109 9.422 1 53.75 107 THR A CA 1
ATOM 817 C C . THR A 1 107 ? -7.523 -6.645 9.812 1 53.75 107 THR A C 1
ATOM 819 O O . THR A 1 107 ? -6.828 -5.766 9.297 1 53.75 107 THR A O 1
ATOM 822 N N . ARG A 1 108 ? -8.773 -6.227 10.086 1 49.53 108 ARG A N 1
ATOM 823 C CA . ARG A 1 108 ? -8.969 -4.895 10.648 1 49.53 108 ARG A CA 1
ATOM 824 C C . ARG A 1 108 ? -8.055 -4.664 11.852 1 49.53 108 ARG A C 1
ATOM 826 O O . ARG A 1 108 ? -7.996 -5.496 12.758 1 49.53 108 ARG A O 1
ATOM 833 N N . ASN A 1 109 ? -6.906 -4.008 11.57 1 46.47 109 ASN A N 1
ATOM 834 C CA . ASN A 1 109 ? -6.09 -3.65 12.727 1 46.47 109 ASN A CA 1
ATOM 835 C C . ASN A 1 109 ? -6.875 -2.822 13.734 1 46.47 109 ASN A C 1
ATOM 837 O O . ASN A 1 109 ? -7.289 -1.7 13.438 1 46.47 109 ASN A O 1
ATOM 841 N N . PHE A 1 110 ? -7.875 -3.355 14.5 1 45.62 110 PHE A N 1
ATOM 842 C CA . PHE A 1 110 ? -8.438 -2.578 15.602 1 45.62 110 PHE A CA 1
ATOM 843 C C . PHE A 1 110 ? -7.328 -1.896 16.391 1 45.62 110 PHE A C 1
ATOM 845 O O . PHE A 1 110 ? -6.277 -2.492 16.641 1 45.62 110 PHE A O 1
ATOM 852 N N . TYR A 1 111 ? -7.219 -0.688 16.078 1 42 111 TYR A N 1
ATOM 853 C CA . TYR A 1 111 ? -6.316 0.076 16.938 1 42 111 TYR A CA 1
ATOM 854 C C . TYR A 1 111 ? -6.395 -0.405 18.375 1 42 111 TYR A C 1
ATOM 856 O O . TYR A 1 111 ? -7.473 -0.42 18.969 1 42 111 TYR A O 1
ATOM 864 N N . VAL A 1 112 ? -5.793 -1.418 18.797 1 38.12 112 VAL A N 1
ATOM 865 C CA . VAL A 1 112 ? -5.613 -1.633 20.234 1 38.12 112 VAL A CA 1
ATOM 866 C C . VAL A 1 112 ? -5.254 -0.313 20.906 1 38.12 112 VAL A C 1
ATOM 868 O O . VAL A 1 112 ? -4.137 0.187 20.766 1 38.12 112 VAL A O 1
ATOM 871 N N . ASP A 1 113 ? -5.793 0.833 20.859 1 35.31 113 ASP A N 1
ATOM 872 C CA . ASP A 1 113 ? -5.621 1.314 22.234 1 35.31 113 ASP A CA 1
ATOM 873 C C . ASP A 1 113 ? -6.043 0.253 23.25 1 35.31 113 ASP A C 1
ATOM 875 O O . ASP A 1 113 ? -6.824 -0.645 22.922 1 35.31 113 ASP A O 1
ATOM 879 N N . GLY A 1 114 ? -5.453 0.039 24.547 1 33.19 114 GLY A N 1
ATOM 880 C CA . GLY A 1 114 ? -5.914 -0.496 25.812 1 33.19 114 GLY A CA 1
ATOM 881 C C . GLY A 1 114 ? -7.414 -0.377 26 1 33.19 114 GLY A C 1
ATOM 882 O O . GLY A 1 114 ? -7.949 -0.783 27.031 1 33.19 114 GLY A O 1
ATOM 883 N N . HIS A 1 115 ? -8.148 0.791 25.75 1 36.28 115 HIS A N 1
ATOM 884 C CA . HIS A 1 115 ? -9.5 0.693 26.297 1 36.28 115 HIS A CA 1
ATOM 885 C C . HIS A 1 115 ? -10.359 -0.251 25.469 1 36.28 115 HIS A C 1
ATOM 887 O O . HIS A 1 115 ? -10.562 -0.02 24.266 1 36.28 115 HIS A O 1
ATOM 893 N N . VAL A 1 116 ? -10.289 -1.497 25.578 1 34.97 116 VAL A N 1
ATOM 894 C CA . VAL A 1 116 ? -11.273 -2.543 25.297 1 34.97 116 VAL A CA 1
ATOM 895 C C . VAL A 1 116 ? -12.656 -2.09 25.766 1 34.97 116 VAL A C 1
ATOM 897 O O . VAL A 1 116 ? -12.883 -1.887 26.953 1 34.97 116 VAL A O 1
ATOM 900 N N . PRO A 1 117 ? -13.586 -1.389 25.016 1 30.16 117 PRO A N 1
ATOM 901 C CA . PRO A 1 117 ? -14.883 -1.438 25.688 1 30.16 117 PRO A CA 1
ATOM 902 C C . PRO A 1 117 ? -15.328 -2.863 26.016 1 30.16 117 PRO A C 1
ATOM 904 O O . PRO A 1 117 ? -15.125 -3.771 25.203 1 30.16 117 PRO A O 1
ATOM 907 N N . LYS A 1 118 ? -15.305 -3.133 27.359 1 28.7 118 LYS A N 1
ATOM 908 C CA . LYS A 1 118 ? -15.938 -4.367 27.812 1 28.7 118 LYS A CA 1
ATOM 909 C C . LYS A 1 118 ? -17.344 -4.512 27.219 1 28.7 118 LYS A C 1
ATOM 911 O O . LYS A 1 118 ? -18.047 -3.518 27.016 1 28.7 118 LYS A O 1
ATOM 916 N N . PRO A 1 119 ? -17.594 -5.68 26.688 1 31.94 119 PRO A N 1
ATOM 917 C CA . PRO A 1 119 ? -19.016 -5.938 26.531 1 31.94 119 PRO A CA 1
ATOM 918 C C . PRO A 1 119 ? -19.859 -5.328 27.641 1 31.94 119 PRO A C 1
ATOM 920 O O . PRO A 1 119 ? -19.438 -5.32 28.797 1 31.94 119 PRO A O 1
ATOM 923 N N . HIS A 1 120 ? -20.562 -4.164 27.359 1 23.17 120 HIS A N 1
ATOM 924 C CA . HIS A 1 120 ? -21.594 -4.141 28.406 1 23.17 120 HIS A CA 1
ATOM 925 C C . HIS A 1 120 ? -22.344 -5.461 28.453 1 23.17 120 HIS A C 1
ATOM 927 O O . HIS A 1 120 ? -22.516 -6.129 27.438 1 23.17 120 HIS A O 1
ATOM 933 N N . MET B 1 1 ? -7.172 36.656 -1.637 1 51.97 1 MET B N 1
ATOM 934 C CA . MET B 1 1 ? -5.863 36.031 -1.615 1 51.97 1 MET B CA 1
ATOM 935 C C . MET B 1 1 ? -5.953 34.625 -1.003 1 51.97 1 MET B C 1
ATOM 937 O O . MET B 1 1 ? -6.66 34.438 -0.014 1 51.97 1 MET B O 1
ATOM 941 N N . ALA B 1 2 ? -5.625 33.594 -1.664 1 69.75 2 ALA B N 1
ATOM 942 C CA . ALA B 1 2 ? -5.859 32.281 -1.077 1 69.75 2 ALA B CA 1
ATOM 943 C C . ALA B 1 2 ? -5.227 32.188 0.307 1 69.75 2 ALA B C 1
ATOM 945 O O . ALA B 1 2 ? -4.121 32.688 0.529 1 69.75 2 ALA B O 1
ATOM 946 N N . GLU B 1 3 ? -5.93 31.891 1.338 1 91.94 3 GLU B N 1
ATOM 947 C CA . GLU B 1 3 ? -5.438 31.828 2.709 1 91.94 3 GLU B CA 1
ATOM 948 C C . GLU B 1 3 ? -4.344 30.766 2.854 1 91.94 3 GLU B C 1
ATOM 950 O O . GLU B 1 3 ? -4.473 29.656 2.33 1 91.94 3 GLU B O 1
ATOM 955 N N . ILE B 1 4 ? -3.162 31.281 3.281 1 97 4 ILE B N 1
ATOM 956 C CA . ILE B 1 4 ? -1.955 30.469 3.436 1 97 4 ILE B CA 1
ATOM 957 C C . ILE B 1 4 ? -2.016 29.703 4.754 1 97 4 ILE B C 1
ATOM 959 O O . ILE B 1 4 ? -2.598 30.172 5.73 1 97 4 ILE B O 1
ATOM 963 N N . VAL B 1 5 ? -1.539 28.469 4.676 1 98.25 5 VAL B N 1
ATOM 964 C CA . VAL B 1 5 ? -1.388 27.609 5.852 1 98.25 5 VAL B CA 1
ATOM 965 C C . VAL B 1 5 ? 0.036 27.062 5.914 1 98.25 5 VAL B C 1
ATOM 967 O O . VAL B 1 5 ? 0.516 26.453 4.957 1 98.25 5 VAL B O 1
ATOM 970 N N . ASN B 1 6 ? 0.722 27.312 7.051 1 98.69 6 ASN B N 1
ATOM 971 C CA . ASN B 1 6 ? 2.078 26.812 7.227 1 98.69 6 ASN B CA 1
ATOM 972 C C . ASN B 1 6 ? 2.086 25.469 7.953 1 98.69 6 ASN B C 1
ATOM 974 O O . ASN B 1 6 ? 1.502 25.344 9.031 1 98.69 6 ASN B O 1
ATOM 978 N N . VAL B 1 7 ? 2.793 24.516 7.348 1 98.81 7 VAL B N 1
ATOM 979 C CA . VAL B 1 7 ? 2.906 23.188 7.961 1 98.81 7 VAL B CA 1
ATOM 980 C C . VAL B 1 7 ? 4.348 22.703 7.871 1 98.81 7 VAL B C 1
ATOM 982 O O . VAL B 1 7 ? 5.191 23.344 7.242 1 98.81 7 VAL B O 1
ATOM 985 N N . VAL B 1 8 ? 4.594 21.578 8.625 1 98.94 8 VAL B N 1
ATOM 986 C CA . VAL B 1 8 ? 5.922 20.969 8.602 1 98.94 8 VAL B CA 1
ATOM 987 C C . VAL B 1 8 ? 5.812 19.5 8.25 1 98.94 8 VAL B C 1
ATOM 989 O O . VAL B 1 8 ? 4.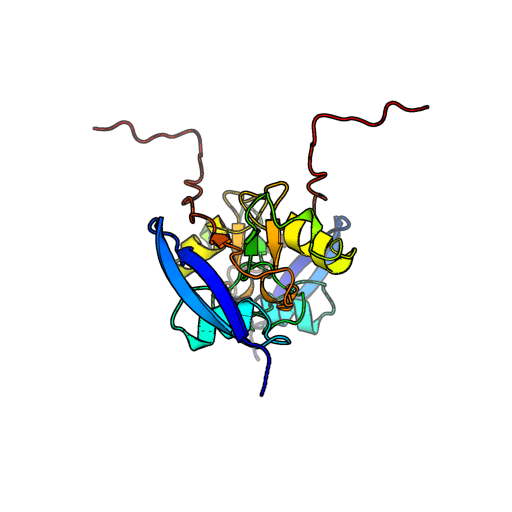969 18.781 8.789 1 98.94 8 VAL B O 1
ATOM 992 N N . PHE B 1 9 ? 6.637 19.078 7.289 1 98.88 9 PHE B N 1
ATOM 993 C CA . PHE B 1 9 ? 6.812 17.656 7.043 1 98.88 9 PHE B CA 1
ATOM 994 C C . PHE B 1 9 ? 8.07 17.141 7.73 1 98.88 9 PHE B C 1
ATOM 996 O O . PHE B 1 9 ? 9.102 17.812 7.738 1 98.88 9 PHE B O 1
ATOM 1003 N N . VAL B 1 10 ? 7.984 16 8.305 1 98.56 10 VAL B N 1
ATOM 1004 C CA . VAL B 1 10 ? 9.148 15.281 8.797 1 98.56 10 VAL B CA 1
ATOM 1005 C C . VAL B 1 10 ? 9.398 14.047 7.938 1 98.56 10 VAL B C 1
ATOM 1007 O O . VAL B 1 10 ? 8.586 13.117 7.926 1 98.56 10 VAL B O 1
ATOM 1010 N N . ASP B 1 11 ? 10.43 14.094 7.234 1 96.31 11 ASP B N 1
ATOM 1011 C CA . ASP B 1 11 ? 10.641 13 6.297 1 96.31 11 ASP B CA 1
ATOM 1012 C C . ASP B 1 11 ? 11.234 11.781 7.004 1 96.31 11 ASP B C 1
ATOM 1014 O O . ASP B 1 11 ? 11.398 11.781 8.227 1 96.31 11 ASP B O 1
ATOM 1018 N N . ARG B 1 12 ? 11.547 10.742 6.34 1 93.25 12 ARG B N 1
ATOM 1019 C CA . ARG B 1 12 ? 11.906 9.445 6.914 1 93.25 12 ARG B CA 1
ATOM 1020 C C . ARG B 1 12 ? 13.273 9.516 7.586 1 93.25 12 ARG B C 1
ATOM 1022 O O . ARG B 1 12 ? 13.609 8.656 8.406 1 93.25 12 ARG B O 1
ATOM 1029 N N . SER B 1 13 ? 14.031 10.492 7.301 1 93.12 13 SER B N 1
ATOM 1030 C CA . SER B 1 13 ? 15.336 10.688 7.926 1 93.12 13 SER B CA 1
ATOM 1031 C C . SER B 1 13 ? 15.219 11.5 9.211 1 93.12 13 SER B C 1
ATOM 1033 O O . SER B 1 13 ? 16.188 11.648 9.953 1 93.12 13 SER B O 1
ATOM 1035 N N . GLY B 1 14 ? 14.078 12.023 9.383 1 95.12 14 GLY B N 1
ATOM 1036 C CA . GLY B 1 14 ? 13.859 12.859 10.547 1 95.12 14 GLY B CA 1
ATOM 1037 C C . GLY B 1 14 ? 14.031 14.344 10.266 1 95.12 14 GLY B C 1
ATOM 1038 O O . GLY B 1 14 ? 13.844 15.18 11.148 1 95.12 14 GLY B O 1
ATOM 1039 N N . ARG B 1 15 ? 14.32 14.656 9 1 97.06 15 ARG B N 1
ATOM 1040 C CA . ARG B 1 15 ? 14.484 16.047 8.617 1 97.06 15 ARG B CA 1
ATOM 1041 C C . ARG B 1 15 ? 13.141 16.781 8.625 1 97.06 15 ARG B C 1
ATOM 1043 O O . ARG B 1 15 ? 12.156 16.281 8.078 1 97.06 15 ARG B O 1
ATOM 1050 N N . ARG B 1 16 ? 13.086 17.953 9.227 1 98.56 16 ARG B N 1
ATOM 1051 C CA . ARG B 1 16 ? 11.914 18.828 9.266 1 98.56 16 ARG B CA 1
ATOM 1052 C C . ARG B 1 16 ? 11.914 19.812 8.102 1 98.56 16 ARG B C 1
ATOM 1054 O O . ARG B 1 16 ? 12.875 20.547 7.906 1 98.56 16 ARG B O 1
ATOM 1061 N N . ILE B 1 17 ? 10.906 19.828 7.305 1 98.69 17 ILE B N 1
ATOM 1062 C CA . ILE B 1 17 ? 10.797 20.625 6.094 1 98.69 17 ILE B CA 1
ATOM 1063 C C . ILE B 1 17 ? 9.578 21.547 6.191 1 98.69 17 ILE B C 1
ATOM 1065 O O . ILE B 1 17 ? 8.445 21.109 6.004 1 98.69 17 ILE B O 1
ATOM 1069 N N . PRO B 1 18 ? 9.797 22.781 6.504 1 98.81 18 PRO B N 1
ATOM 1070 C CA . PRO B 1 18 ? 8.68 23.734 6.496 1 98.81 18 PRO B CA 1
ATOM 1071 C C . PRO B 1 18 ? 8.125 23.969 5.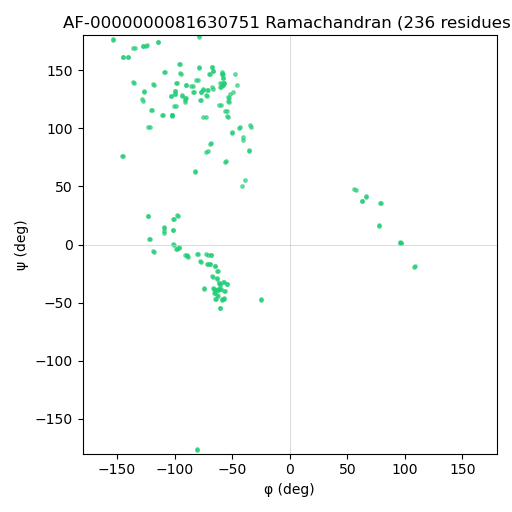094 1 98.81 18 PRO B C 1
ATOM 1073 O O . PRO B 1 18 ? 8.891 24.125 4.141 1 98.81 18 PRO B O 1
ATOM 1076 N N . VAL B 1 19 ? 6.816 23.953 4.93 1 98.69 19 VAL B N 1
ATOM 1077 C CA . VAL B 1 19 ? 6.152 24.141 3.643 1 98.69 19 VAL B CA 1
ATOM 1078 C C . VAL B 1 19 ? 4.969 25.094 3.805 1 98.69 19 VAL B C 1
ATOM 1080 O O . VAL B 1 19 ? 4.234 25.016 4.793 1 98.69 19 VAL B O 1
ATOM 1083 N N . GLN B 1 20 ? 4.812 25.938 2.877 1 98.19 20 GLN B N 1
ATOM 1084 C CA . GLN B 1 20 ? 3.639 26.797 2.811 1 98.19 20 GLN B CA 1
ATOM 1085 C C . GLN B 1 20 ? 2.607 26.25 1.827 1 98.19 20 GLN B C 1
ATOM 1087 O O . GLN B 1 20 ? 2.916 26.031 0.654 1 98.19 20 GLN B O 1
ATOM 1092 N N . GLY B 1 21 ? 1.45 25.969 2.363 1 98.06 21 GLY B N 1
ATOM 1093 C CA . GLY B 1 21 ? 0.342 25.531 1.522 1 98.06 21 GLY B CA 1
ATOM 1094 C C . GLY B 1 21 ? -0.806 26.531 1.503 1 98.06 21 GLY B C 1
ATOM 1095 O O . GLY B 1 21 ? -0.736 27.578 2.145 1 98.06 21 GLY B O 1
ATOM 1096 N N . ARG B 1 22 ? -1.797 26.234 0.654 1 97.94 22 ARG B N 1
ATOM 1097 C CA . ARG B 1 22 ? -3.031 27.016 0.616 1 97.94 22 ARG B CA 1
ATOM 1098 C C . ARG B 1 22 ? -4.195 26.219 1.193 1 97.94 22 ARG B C 1
ATOM 1100 O O . ARG B 1 22 ? -4.242 24.984 1.064 1 97.94 22 ARG B O 1
ATOM 1107 N N . VAL B 1 23 ? -5.117 27 1.803 1 97.88 23 VAL B N 1
ATOM 1108 C CA . VAL B 1 23 ? -6.367 26.359 2.215 1 97.88 23 VAL B CA 1
ATOM 1109 C C . VAL B 1 23 ? -6.996 25.641 1.025 1 97.88 23 VAL B C 1
ATOM 1111 O O . VAL B 1 23 ? -7.094 26.203 -0.069 1 97.88 23 VAL B O 1
ATOM 1114 N N . GLY B 1 24 ? -7.309 24.359 1.17 1 97.69 24 GLY B N 1
ATOM 1115 C CA . GLY B 1 24 ? -7.887 23.578 0.089 1 97.69 24 GLY B CA 1
ATOM 1116 C C . GLY B 1 24 ? -6.922 22.562 -0.503 1 97.69 24 GLY B C 1
ATOM 1117 O O . GLY B 1 24 ? -7.336 21.609 -1.163 1 97.69 24 GLY B O 1
ATOM 1118 N N . ASP B 1 25 ? -5.617 22.766 -0.27 1 97.56 25 ASP B N 1
ATOM 1119 C CA . ASP B 1 25 ? -4.621 21.797 -0.719 1 97.56 25 ASP B CA 1
ATOM 1120 C C . ASP B 1 25 ? -4.723 20.484 0.079 1 97.56 25 ASP B C 1
ATOM 1122 O O . ASP B 1 25 ? -5.07 20.516 1.261 1 97.56 25 ASP B O 1
ATOM 1126 N N . ASP B 1 26 ? -4.441 19.359 -0.568 1 97.81 26 ASP B N 1
ATOM 1127 C CA . ASP B 1 26 ? -4.301 18.141 0.229 1 97.81 26 ASP B CA 1
ATOM 1128 C C . ASP B 1 26 ? -2.832 17.859 0.552 1 97.81 26 ASP B C 1
ATOM 1130 O O . ASP B 1 26 ? -1.938 18.297 -0.171 1 97.81 26 ASP B O 1
ATOM 1134 N N . VAL B 1 27 ? -2.617 17.188 1.546 1 98.69 27 VAL B N 1
ATOM 1135 C CA . VAL B 1 27 ? -1.295 16.984 2.129 1 98.69 27 VAL B CA 1
ATOM 1136 C C . VAL B 1 27 ? -0.43 16.172 1.17 1 98.69 27 VAL B C 1
ATOM 1138 O O . VAL B 1 27 ? 0.772 16.406 1.048 1 98.69 27 VAL B O 1
ATOM 1141 N N . LEU B 1 28 ? -1.035 15.203 0.491 1 98.62 28 LEU B N 1
ATOM 1142 C CA . LEU B 1 28 ? -0.279 14.391 -0.457 1 98.62 28 LEU B CA 1
ATOM 1143 C C . LEU B 1 28 ? 0.3 15.258 -1.572 1 98.62 28 LEU B C 1
ATOM 1145 O O . LEU B 1 28 ? 1.515 15.266 -1.785 1 98.62 28 LEU B O 1
ATOM 1149 N N . ARG B 1 29 ? -0.507 15.984 -2.223 1 97.94 29 ARG B N 1
ATOM 1150 C CA . ARG B 1 29 ? -0.069 16.797 -3.35 1 97.94 29 ARG B CA 1
ATOM 1151 C C . ARG B 1 29 ? 0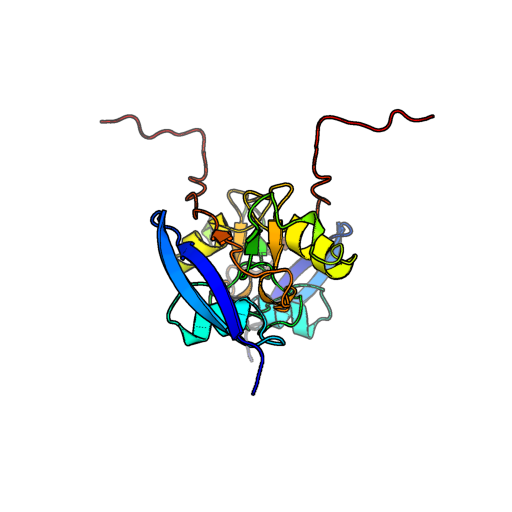.887 17.906 -2.895 1 97.94 29 ARG B C 1
ATOM 1153 O O . ARG B 1 29 ? 1.856 18.219 -3.588 1 97.94 29 ARG B O 1
ATOM 1160 N N . LEU B 1 30 ? 0.586 18.469 -1.751 1 98.56 30 LEU B N 1
ATOM 1161 C CA . LEU B 1 30 ? 1.475 19.484 -1.203 1 98.56 30 LEU B CA 1
ATOM 1162 C C . LEU B 1 30 ? 2.879 18.922 -0.995 1 98.56 30 LEU B C 1
ATOM 1164 O O . LEU B 1 30 ? 3.867 19.562 -1.362 1 98.56 30 LEU B O 1
ATOM 1168 N N . ALA B 1 31 ? 2.949 17.766 -0.387 1 98.56 31 ALA B N 1
ATOM 1169 C CA . ALA B 1 31 ? 4.242 17.109 -0.196 1 98.56 31 ALA B CA 1
ATOM 1170 C C . ALA B 1 31 ? 4.953 16.891 -1.528 1 98.56 31 ALA B C 1
ATOM 1172 O O . ALA B 1 31 ? 6.129 17.25 -1.672 1 98.56 31 ALA B O 1
ATOM 1173 N N . GLN B 1 32 ? 4.234 16.406 -2.494 1 97.88 32 GLN B N 1
ATOM 1174 C CA . GLN B 1 32 ? 4.812 16.078 -3.793 1 97.88 32 GLN B CA 1
ATOM 1175 C C . GLN B 1 32 ? 5.293 17.344 -4.508 1 97.88 32 GLN B C 1
ATOM 1177 O O . GLN B 1 32 ? 6.383 17.359 -5.086 1 97.88 32 GLN B O 1
ATOM 1182 N N . LYS B 1 33 ? 4.562 18.359 -4.457 1 97.62 33 LYS B N 1
ATOM 1183 C CA . LYS B 1 33 ? 4.918 19.641 -5.074 1 97.62 33 LYS B CA 1
ATOM 1184 C C . LYS B 1 33 ? 6.188 20.219 -4.457 1 97.62 33 LYS B C 1
ATOM 1186 O O . LYS B 1 33 ? 6.883 21.016 -5.086 1 97.62 33 LYS B O 1
ATOM 1191 N N . ASN B 1 34 ? 6.48 19.797 -3.279 1 98.12 34 ASN B N 1
ATOM 1192 C CA . ASN B 1 34 ? 7.629 20.359 -2.57 1 98.12 34 ASN B CA 1
ATOM 1193 C C . ASN B 1 34 ? 8.766 19.344 -2.467 1 98.12 34 ASN B C 1
ATOM 1195 O O . ASN B 1 34 ? 9.656 19.484 -1.624 1 98.12 34 ASN B O 1
ATOM 1199 N N . GLY B 1 35 ? 8.758 18.312 -3.189 1 97.12 35 GLY B N 1
ATOM 1200 C CA . GLY B 1 35 ? 9.852 17.375 -3.32 1 97.12 35 GLY B CA 1
ATOM 1201 C C . GLY B 1 35 ? 9.977 16.422 -2.139 1 97.12 35 GLY B C 1
ATOM 1202 O O . GLY B 1 35 ? 11.039 15.852 -1.907 1 97.12 35 GLY B O 1
ATOM 1203 N N . ILE B 1 36 ? 8.969 16.297 -1.343 1 97.31 36 ILE B N 1
ATOM 1204 C CA . ILE B 1 36 ? 8.961 15.375 -0.215 1 97.31 36 ILE B CA 1
ATOM 1205 C C . ILE B 1 36 ? 8.523 13.984 -0.688 1 97.31 36 ILE B C 1
ATOM 1207 O O . ILE B 1 36 ? 7.586 13.859 -1.477 1 97.31 36 ILE B O 1
ATOM 1211 N N . ASP B 1 37 ? 9.219 12.977 -0.211 1 94.5 37 ASP B N 1
ATOM 1212 C CA . ASP B 1 37 ? 9.031 11.617 -0.721 1 94.5 37 ASP B CA 1
ATOM 1213 C C . ASP B 1 37 ? 7.836 10.945 -0.056 1 94.5 37 ASP B C 1
ATOM 1215 O O . ASP B 1 37 ? 7.988 9.922 0.621 1 94.5 37 ASP B O 1
ATOM 1219 N N . LEU B 1 38 ? 6.719 11.508 -0.285 1 96 38 LEU B N 1
ATOM 1220 C CA . LEU B 1 38 ? 5.445 10.898 0.087 1 96 38 LEU B CA 1
ATOM 1221 C C . LEU B 1 38 ? 4.762 10.281 -1.128 1 96 38 LEU B C 1
ATOM 1223 O O . LEU B 1 38 ? 4.309 11 -2.023 1 96 38 LEU B O 1
ATOM 1227 N N . GLU B 1 39 ? 4.695 8.977 -1.115 1 94.25 39 GLU B N 1
ATOM 1228 C CA . GLU B 1 39 ? 4.109 8.273 -2.254 1 94.25 39 GLU B CA 1
ATOM 1229 C C . GLU B 1 39 ? 2.586 8.32 -2.205 1 94.25 39 GLU B C 1
ATOM 1231 O O . GLU B 1 39 ? 1.999 8.484 -1.132 1 94.25 39 GLU B O 1
ATOM 1236 N N . GLY B 1 40 ? 1.958 8.273 -3.279 1 96 40 GLY B N 1
ATOM 1237 C CA . GLY B 1 40 ? 0.544 8.133 -3.588 1 96 40 GLY B CA 1
ATOM 1238 C C . GLY B 1 40 ? 0.284 7.32 -4.844 1 96 40 GLY B C 1
ATOM 1239 O O . GLY B 1 40 ? -0.072 7.879 -5.883 1 96 40 GLY B O 1
ATOM 1240 N N . ALA B 1 41 ? 0.425 6.121 -4.656 1 95.25 41 ALA B N 1
ATOM 1241 C CA . ALA B 1 41 ? 0.514 5.25 -5.824 1 95.25 41 ALA B CA 1
ATOM 1242 C C . ALA B 1 41 ? -0.81 5.211 -6.582 1 95.25 41 ALA B C 1
ATOM 1244 O O . ALA B 1 41 ? -0.827 5.094 -7.809 1 95.25 41 ALA B O 1
ATOM 1245 N N . CYS B 1 42 ? -1.88 5.43 -5.883 1 96.31 42 CYS B N 1
ATOM 1246 C CA . CYS B 1 42 ? -3.18 5.309 -6.535 1 96.31 42 CYS B CA 1
ATOM 1247 C C . CYS B 1 42 ? -3.686 6.668 -7.004 1 96.31 42 CYS B C 1
ATOM 1249 O O . CYS B 1 42 ? -4.801 6.777 -7.516 1 96.31 42 CYS B O 1
ATOM 1251 N N . GLU B 1 43 ? -2.906 7.734 -6.703 1 94.75 43 GLU B N 1
ATOM 1252 C CA . GLU B 1 43 ? -3.25 9.102 -7.078 1 94.75 43 GLU B CA 1
ATOM 1253 C C . GLU B 1 43 ? -4.496 9.578 -6.34 1 94.75 43 GLU B C 1
ATOM 1255 O O . GLU B 1 43 ? -5.441 10.07 -6.961 1 94.75 43 GLU B O 1
ATOM 1260 N N . ALA B 1 44 ? -4.559 9.25 -5.145 1 95 44 ALA B N 1
ATOM 1261 C CA . ALA B 1 44 ? -5.531 9.805 -4.203 1 95 44 ALA B CA 1
ATOM 1262 C C . ALA B 1 44 ? -6.895 9.133 -4.371 1 95 44 ALA B C 1
ATOM 1264 O O . ALA B 1 44 ? -7.93 9.758 -4.133 1 95 44 ALA B O 1
ATOM 1265 N N . SER B 1 45 ? -6.941 7.848 -4.68 1 94.56 45 SER B N 1
ATOM 1266 C CA . SER B 1 45 ? -8.211 7.184 -4.945 1 94.56 45 SER B CA 1
ATOM 1267 C C . SER B 1 45 ? -8.578 6.227 -3.814 1 94.56 45 SER B C 1
ATOM 1269 O O . SER B 1 45 ? -9.492 5.406 -3.961 1 94.56 45 SER B O 1
ATOM 1271 N N . LEU B 1 46 ? -7.934 6.273 -2.76 1 96.38 46 LEU B N 1
ATOM 1272 C CA . LEU B 1 46 ? -8.18 5.43 -1.595 1 96.38 46 LEU B CA 1
ATOM 1273 C C . LEU B 1 46 ? -8.117 3.953 -1.972 1 96.38 46 LEU B C 1
ATOM 1275 O O . LEU B 1 46 ? -9.008 3.18 -1.611 1 96.38 46 LEU B O 1
ATOM 1279 N N . ALA B 1 47 ? -7.047 3.641 -2.701 1 94.19 47 ALA B N 1
ATOM 1280 C CA . ALA B 1 47 ? -6.836 2.252 -3.102 1 94.19 47 ALA B CA 1
ATOM 1281 C 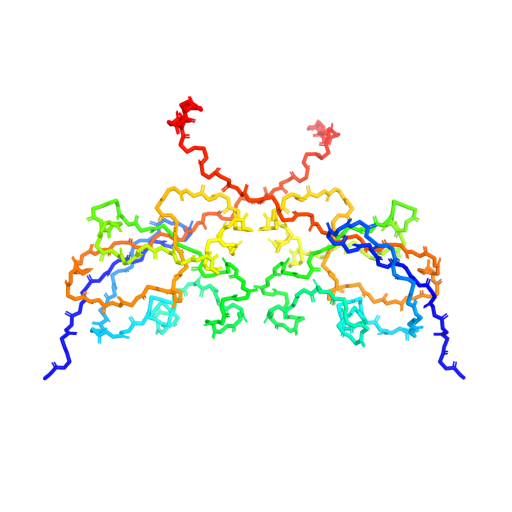C . ALA B 1 47 ? -5.492 1.733 -2.6 1 94.19 47 ALA B C 1
ATOM 1283 O O . ALA B 1 47 ? -5.078 0.626 -2.947 1 94.19 47 ALA B O 1
ATOM 1284 N N . CYS B 1 48 ? -4.824 2.553 -1.84 1 95.62 48 CYS B N 1
ATOM 1285 C CA . CYS B 1 48 ? -3.547 2.174 -1.246 1 95.62 48 CYS B CA 1
ATOM 1286 C C . CYS B 1 48 ? -3.293 2.949 0.04 1 95.62 48 CYS B C 1
ATOM 1288 O O . CYS B 1 48 ? -4.121 3.76 0.456 1 95.62 48 CYS B O 1
ATOM 1290 N N . SER B 1 49 ? -2.254 2.637 0.656 1 95.31 49 SER B N 1
ATOM 1291 C CA . SER B 1 49 ? -1.912 3.316 1.901 1 95.31 49 SER B CA 1
ATOM 1292 C C . SER B 1 49 ? -0.534 3.963 1.818 1 95.31 49 SER B C 1
ATOM 1294 O O . SER B 1 49 ? 0.091 4.238 2.844 1 95.31 49 SER B O 1
ATOM 1296 N N . THR B 1 50 ? -0.117 4.266 0.553 1 95.81 50 THR B N 1
ATOM 1297 C CA . THR B 1 50 ? 1.271 4.676 0.364 1 95.81 50 THR B CA 1
ATOM 1298 C C . THR B 1 50 ? 1.467 6.133 0.776 1 95.81 50 THR B C 1
ATOM 1300 O O . THR B 1 50 ? 2.596 6.57 1.005 1 95.81 50 THR B O 1
ATOM 1303 N N . CYS B 1 51 ? 0.413 6.844 0.941 1 97.62 51 CYS B N 1
ATOM 1304 C CA . CYS B 1 51 ? 0.541 8.227 1.382 1 97.62 51 CYS B CA 1
ATOM 1305 C C . CYS B 1 51 ? 0.321 8.344 2.885 1 97.62 51 CYS B C 1
ATOM 1307 O O . CYS B 1 51 ? -0.08 9.398 3.379 1 97.62 51 CYS B O 1
ATOM 1309 N N . HIS B 1 52 ? 0.548 7.328 3.594 1 96.88 52 HIS B N 1
ATOM 1310 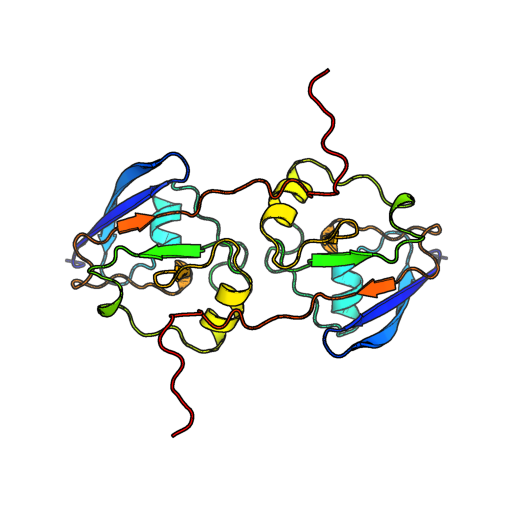C CA . HIS B 1 52 ? 0.402 7.254 5.043 1 96.88 52 HIS B CA 1
ATOM 1311 C C . HIS B 1 52 ? 1.318 8.258 5.742 1 96.88 52 HIS B C 1
ATOM 1313 O O . HIS B 1 52 ? 2.502 8.359 5.406 1 96.88 52 HIS B O 1
ATOM 1319 N N . VAL B 1 53 ? 0.772 8.992 6.766 1 98.44 53 VAL B N 1
ATOM 1320 C CA . VAL B 1 53 ? 1.52 9.945 7.582 1 98.44 53 VAL B CA 1
ATOM 1321 C C . VAL B 1 53 ? 1.006 9.914 9.023 1 98.44 53 VAL B C 1
ATOM 1323 O O . VAL B 1 53 ? -0.102 9.438 9.281 1 98.44 53 VAL B O 1
ATOM 1326 N N . TYR B 1 54 ? 1.791 10.406 9.922 1 98.31 54 TYR B N 1
ATOM 1327 C CA . TYR B 1 54 ? 1.367 10.711 11.281 1 98.31 54 TYR B CA 1
ATOM 1328 C C . TYR B 1 54 ? 1.079 12.195 11.445 1 98.31 54 TYR B C 1
ATOM 1330 O O . TYR B 1 54 ? 1.897 13.039 11.062 1 98.31 54 TYR B O 1
ATOM 1338 N N . VAL B 1 55 ? -0.023 12.523 11.961 1 98.75 55 VAL B N 1
ATOM 1339 C CA . VAL B 1 55 ? -0.409 13.898 12.258 1 98.75 55 VAL B CA 1
ATOM 1340 C C . VAL B 1 55 ? 0.024 14.258 13.68 1 98.75 55 VAL B C 1
ATOM 1342 O O . VAL B 1 55 ? -0.138 13.461 14.609 1 98.75 55 VAL B O 1
ATOM 1345 N N . SER B 1 56 ? 0.572 15.453 13.844 1 98.62 56 SER B N 1
ATOM 1346 C CA . SER B 1 56 ? 0.924 15.883 15.195 1 98.62 56 SER B CA 1
ATOM 1347 C C . SER B 1 56 ? -0.293 15.867 16.109 1 98.62 56 SER B C 1
ATOM 1349 O O . SER B 1 56 ? -1.399 16.203 15.688 1 98.62 56 SER B O 1
ATOM 1351 N N . HIS B 1 57 ? -0.075 15.5 17.344 1 97.25 57 HIS B N 1
ATOM 1352 C CA . HIS B 1 57 ? -1.134 15.125 18.281 1 97.25 57 HIS B CA 1
ATOM 1353 C C . HIS B 1 57 ? -2.109 16.281 18.5 1 97.25 57 HIS B C 1
ATOM 1355 O O . HIS B 1 57 ? -3.316 16.062 18.625 1 97.25 57 HIS B O 1
ATOM 1361 N N . ASP B 1 58 ? -1.666 17.5 18.5 1 97.44 58 ASP B N 1
ATOM 1362 C CA . ASP B 1 58 ? -2.512 18.656 18.781 1 97.44 58 ASP B CA 1
ATOM 1363 C C . ASP B 1 58 ? -3.484 18.922 17.641 1 97.44 58 ASP B C 1
ATOM 1365 O O . ASP B 1 58 ? -4.43 19.703 17.797 1 97.44 58 ASP B O 1
ATOM 1369 N N . PHE B 1 59 ? -3.275 18.219 16.562 1 98.5 59 PHE B N 1
ATOM 1370 C CA . PHE B 1 59 ? -4.043 18.562 15.367 1 98.5 59 PHE B CA 1
ATOM 1371 C C . PHE B 1 59 ? -4.93 17.406 14.938 1 98.5 59 PHE B C 1
ATOM 1373 O O . PHE B 1 59 ? -5.773 17.562 14.055 1 98.5 59 PHE B O 1
ATOM 1380 N N . VAL B 1 60 ? -4.824 16.234 15.57 1 97.94 60 VAL B N 1
ATOM 1381 C CA . VAL B 1 60 ? -5.586 15.047 15.195 1 97.94 60 VAL B CA 1
ATOM 1382 C C . VAL B 1 60 ? -7.082 15.336 15.305 1 97.94 60 VAL B C 1
ATOM 1384 O O . VAL B 1 60 ? -7.855 15.008 14.398 1 97.94 60 VAL B O 1
ATOM 1387 N N . ASP B 1 61 ? -7.426 16.078 16.312 1 96.75 61 ASP B N 1
ATOM 1388 C CA . ASP B 1 61 ? -8.828 16.344 16.594 1 96.75 61 ASP B CA 1
ATOM 1389 C C . ASP B 1 61 ? -9.367 17.453 15.703 1 96.75 61 ASP B C 1
ATOM 1391 O O . ASP B 1 61 ? -10.57 17.719 15.672 1 96.75 61 ASP B O 1
ATOM 1395 N N . LYS B 1 62 ? -8.516 18.094 14.977 1 97.88 62 LYS B N 1
ATOM 1396 C CA . LYS B 1 62 ? -8.93 19.156 14.062 1 97.88 62 LYS B CA 1
ATOM 1397 C C . LYS B 1 62 ? -9.266 18.594 12.688 1 97.88 62 LYS B C 1
ATOM 1399 O O . LYS B 1 62 ? -9.789 19.312 11.828 1 97.88 62 LYS B O 1
ATOM 1404 N N . LEU B 1 63 ? -8.97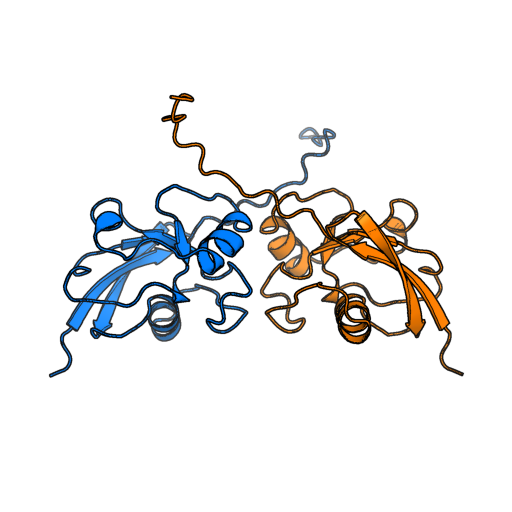7 17.328 12.461 1 98.12 63 LEU B N 1
ATOM 1405 C CA . LEU B 1 63 ? -9.305 16.641 11.211 1 98.12 63 LEU B CA 1
ATOM 1406 C C . LEU B 1 63 ? -10.633 15.898 11.336 1 98.12 63 LEU B C 1
ATOM 1408 O O . LEU B 1 63 ? -10.992 15.43 12.422 1 98.12 63 LEU B O 1
ATOM 1412 N N . PRO B 1 64 ? -11.32 15.844 10.18 1 96.81 64 PRO B N 1
ATOM 1413 C CA . PRO B 1 64 ? -12.438 14.906 10.203 1 96.81 64 PRO B CA 1
ATOM 1414 C C . PRO B 1 64 ? -12.008 13.477 10.516 1 96.81 64 PRO B C 1
ATOM 1416 O O . PRO B 1 64 ? -10.914 13.062 10.117 1 96.81 64 PRO B O 1
ATOM 1419 N N . THR B 1 65 ? -12.906 12.742 11.211 1 96.25 65 THR B N 1
ATOM 1420 C CA . THR B 1 65 ? -12.641 11.328 11.43 1 96.25 65 THR B CA 1
ATOM 1421 C C . THR B 1 65 ? -12.523 10.586 10.102 1 96.25 65 THR B C 1
ATOM 1423 O O . THR B 1 65 ? -13.297 10.836 9.172 1 96.25 65 THR B O 1
ATOM 1426 N N . PRO B 1 66 ? -11.516 9.648 10.039 1 96.31 66 PRO B N 1
ATOM 1427 C CA . PRO B 1 66 ? -11.477 8.859 8.805 1 96.31 66 PRO B CA 1
ATOM 1428 C C . PRO B 1 66 ? -12.789 8.117 8.547 1 96.31 66 PRO B C 1
ATOM 1430 O O . PRO B 1 66 ? -13.422 7.621 9.484 1 96.31 66 PRO B O 1
ATOM 1433 N N . ASP B 1 67 ? -13.148 8.141 7.328 1 95.44 67 ASP B N 1
ATOM 1434 C CA . ASP B 1 67 ? -14.312 7.316 7.016 1 95.44 67 ASP B CA 1
ATOM 1435 C C . ASP B 1 67 ? -13.922 5.848 6.898 1 95.44 67 ASP B C 1
ATOM 1437 O O . ASP B 1 67 ? -12.766 5.484 7.105 1 95.44 67 ASP B O 1
ATOM 1441 N N . GLU B 1 68 ? -14.922 4.957 6.629 1 94.62 68 GLU B N 1
ATOM 1442 C CA . GLU B 1 68 ? -14.695 3.516 6.613 1 94.62 68 GLU B CA 1
ATOM 1443 C C . GLU B 1 68 ? -13.68 3.127 5.535 1 94.62 68 GLU B C 1
ATOM 1445 O O . GLU B 1 68 ? -12.852 2.246 5.75 1 94.62 68 GLU B O 1
ATOM 1450 N N . ARG B 1 69 ? -13.766 3.789 4.422 1 95.06 69 ARG B N 1
ATOM 1451 C CA . ARG B 1 69 ? -12.867 3.477 3.316 1 95.06 69 ARG B CA 1
ATOM 1452 C C . ARG B 1 69 ? -11.422 3.787 3.678 1 95.06 69 ARG B C 1
ATOM 1454 O O . ARG B 1 69 ? -10.523 2.988 3.406 1 95.06 69 ARG B O 1
ATOM 1461 N N . GLU B 1 70 ? -11.148 4.961 4.262 1 96.75 70 GLU B N 1
ATOM 1462 C CA . GLU B 1 70 ? -9.805 5.309 4.703 1 96.75 70 GLU B CA 1
ATOM 1463 C C . GLU B 1 70 ? -9.312 4.352 5.789 1 96.75 70 GLU B C 1
ATOM 1465 O O . GLU B 1 70 ? -8.164 3.906 5.754 1 96.75 70 GLU B O 1
ATOM 1470 N N . ASP B 1 71 ? -10.188 3.977 6.652 1 94.12 71 ASP B N 1
ATOM 1471 C CA . ASP B 1 71 ? -9.828 3.07 7.742 1 94.12 71 ASP B CA 1
ATOM 1472 C C . ASP B 1 71 ? -9.383 1.714 7.203 1 94.12 71 ASP B C 1
ATOM 1474 O O . ASP B 1 71 ? -8.422 1.125 7.711 1 94.12 71 ASP B O 1
ATOM 1478 N N . ASP B 1 72 ? -10.125 1.286 6.262 1 91.44 72 ASP B N 1
ATOM 1479 C CA . ASP B 1 72 ? -9.789 -0.004 5.668 1 91.44 72 ASP B CA 1
ATOM 1480 C C . ASP B 1 72 ? -8.359 0.004 5.121 1 91.44 72 ASP B C 1
ATOM 1482 O O . ASP B 1 72 ? -7.629 -0.978 5.266 1 91.44 72 ASP B O 1
ATOM 1486 N N . MET B 1 73 ? -7.961 1.151 4.492 1 93.56 73 MET B N 1
ATOM 1487 C CA . MET B 1 73 ? -6.621 1.256 3.922 1 93.56 73 MET B CA 1
ATOM 1488 C C . MET B 1 73 ? -5.574 1.43 5.016 1 93.56 73 MET B C 1
ATOM 1490 O O . MET B 1 73 ? -4.48 0.873 4.93 1 93.56 73 MET B O 1
ATOM 1494 N N . LEU B 1 74 ? -5.902 2.154 6.02 1 94.31 74 LEU B N 1
ATOM 1495 C CA . LEU B 1 74 ? -4.984 2.354 7.141 1 94.31 74 LEU B CA 1
ATOM 1496 C C . LEU B 1 74 ? -4.668 1.028 7.824 1 94.31 74 LEU B C 1
ATOM 1498 O O . LEU B 1 74 ? -3.543 0.813 8.281 1 94.31 74 LEU B O 1
ATOM 1502 N N . ASP B 1 75 ? -5.609 0.147 7.844 1 89.81 75 ASP B N 1
ATOM 1503 C CA . ASP B 1 75 ? -5.422 -1.171 8.445 1 89.81 75 ASP B CA 1
ATOM 1504 C C . ASP B 1 75 ? -4.383 -1.98 7.676 1 89.81 75 ASP B C 1
ATOM 1506 O O . ASP B 1 75 ? -3.859 -2.973 8.188 1 89.81 75 ASP B O 1
ATOM 1510 N N . GLN B 1 76 ? -4.16 -1.527 6.484 1 87.69 76 GLN B N 1
ATOM 1511 C CA . GLN B 1 76 ? -3.197 -2.223 5.641 1 87.69 76 GLN B CA 1
ATOM 1512 C C . GLN B 1 76 ? -1.835 -1.536 5.68 1 87.69 76 GLN B C 1
ATOM 1514 O O . GLN B 1 76 ? -0.874 -2.016 5.074 1 87.69 76 GLN B O 1
ATOM 1519 N N . ALA B 1 77 ? -1.734 -0.439 6.348 1 90.25 77 ALA B N 1
ATOM 1520 C CA . ALA B 1 77 ? -0.485 0.308 6.457 1 90.25 77 ALA B CA 1
ATOM 1521 C C . ALA B 1 77 ? 0.397 -0.256 7.566 1 90.25 77 ALA B C 1
ATOM 1523 O O . ALA B 1 77 ? -0.086 -0.554 8.656 1 90.25 77 ALA B O 1
ATOM 1524 N N . PRO B 1 78 ? 1.607 -0.46 7.227 1 85.69 78 PRO B N 1
ATOM 1525 C CA . PRO B 1 78 ? 2.496 -0.887 8.312 1 85.69 78 PRO B CA 1
ATOM 1526 C C . PRO B 1 78 ? 2.701 0.196 9.367 1 85.69 78 PRO B C 1
ATOM 1528 O O . PRO B 1 78 ? 2.592 1.387 9.062 1 85.69 78 PRO B O 1
ATOM 1531 N N . LEU B 1 79 ? 2.943 -0.214 10.703 1 88.12 79 LEU B N 1
ATOM 1532 C CA . LEU B 1 79 ? 3.299 0.681 11.797 1 88.12 79 LEU B CA 1
ATOM 1533 C C . LEU B 1 79 ? 2.182 1.684 12.07 1 88.12 79 LEU B C 1
ATOM 1535 O O . LEU B 1 79 ? 2.438 2.883 12.203 1 88.12 79 LEU B O 1
ATOM 1539 N N . LEU B 1 80 ? 0.992 1.215 11.945 1 92.31 80 LEU B N 1
ATOM 1540 C CA . LEU B 1 80 ? -0.171 2.062 12.188 1 92.31 80 LEU B CA 1
ATOM 1541 C C . LEU B 1 80 ? -0.148 2.629 13.602 1 92.31 80 LEU B C 1
ATOM 1543 O O . LEU B 1 80 ? 0.19 1.921 14.555 1 92.31 80 LEU B O 1
ATOM 1547 N N . GLN B 1 81 ? -0.463 3.893 13.766 1 94.12 81 GLN B N 1
ATOM 1548 C CA . GLN B 1 81 ? -0.623 4.566 15.055 1 94.12 81 GLN B CA 1
ATOM 1549 C C . GLN B 1 81 ? -1.97 5.277 15.133 1 94.12 81 GLN B C 1
ATOM 1551 O O . GLN B 1 81 ? -2.684 5.387 14.133 1 94.12 81 GLN B O 1
ATOM 1556 N N . GLU B 1 82 ? -2.303 5.766 16.344 1 94.06 82 GLU B N 1
ATOM 1557 C CA . GLU B 1 82 ? -3.584 6.426 16.578 1 94.06 82 GLU B CA 1
ATOM 1558 C C . GLU B 1 82 ? -3.707 7.699 15.75 1 94.06 82 GLU B C 1
ATOM 1560 O O . GLU B 1 82 ? -4.809 8.078 15.344 1 94.06 82 GLU B O 1
ATOM 1565 N N . ASN B 1 83 ? -2.627 8.289 15.492 1 97.75 83 ASN B N 1
ATOM 1566 C CA . ASN B 1 83 ? -2.631 9.547 14.758 1 97.75 83 ASN B CA 1
ATOM 1567 C C . ASN B 1 83 ? -2.271 9.344 13.289 1 97.75 83 ASN B C 1
ATOM 1569 O O . ASN B 1 83 ? -1.812 10.273 12.625 1 97.75 83 ASN B O 1
ATOM 1573 N N . SER B 1 84 ? -2.453 8.094 12.789 1 97.25 84 SER B N 1
ATOM 1574 C CA . SER B 1 84 ? -2.232 7.758 11.383 1 97.25 84 SER B CA 1
ATOM 1575 C C . SER B 1 84 ? -3.367 8.281 10.508 1 97.25 84 SER B C 1
ATOM 1577 O O . SER B 1 84 ? -4.535 8.203 10.883 1 97.25 84 SER B O 1
ATOM 1579 N N . ARG B 1 85 ? -3.094 8.922 9.398 1 98.19 85 ARG B N 1
ATOM 1580 C CA . ARG B 1 85 ? -4.012 9.344 8.352 1 98.19 85 ARG B CA 1
ATOM 1581 C C . ARG B 1 85 ? -3.396 9.148 6.969 1 98.19 85 ARG B C 1
ATOM 1583 O O . ARG B 1 85 ? -2.186 8.961 6.844 1 98.19 85 ARG B O 1
ATOM 1590 N N . LEU B 1 86 ? -4.211 9.133 5.992 1 98.31 86 LEU B N 1
ATOM 1591 C CA . LEU B 1 86 ? -3.719 9.18 4.617 1 98.31 86 LEU B CA 1
ATOM 1592 C C . LEU B 1 86 ? -3.611 10.617 4.125 1 98.31 86 LEU B C 1
ATOM 1594 O O . LEU B 1 86 ? -4.574 11.383 4.211 1 98.31 86 LEU B O 1
ATOM 1598 N N . GLY B 1 87 ? -2.439 10.961 3.646 1 98.62 87 GLY B N 1
ATOM 1599 C CA . GLY B 1 87 ? -2.18 12.32 3.207 1 98.62 87 GLY B CA 1
ATOM 1600 C C . GLY B 1 87 ? -3.182 12.82 2.182 1 98.62 87 GLY B C 1
ATOM 1601 O O . GLY B 1 87 ? -3.537 14 2.176 1 98.62 87 GLY B O 1
ATOM 1602 N N . CYS B 1 88 ? -3.664 11.898 1.306 1 98.69 88 CYS B N 1
ATOM 1603 C CA . CYS B 1 88 ? -4.602 12.281 0.255 1 98.69 88 CYS B CA 1
ATOM 1604 C C . CYS B 1 88 ? -5.957 12.656 0.843 1 98.69 88 CYS B C 1
ATOM 1606 O O . CYS B 1 88 ? -6.754 13.328 0.191 1 98.69 88 CYS B O 1
ATOM 1608 N N . GLN B 1 89 ? -6.219 12.266 2.137 1 98.56 89 GLN B N 1
ATOM 1609 C CA . GLN B 1 89 ? -7.512 12.523 2.76 1 98.56 89 GLN B CA 1
ATOM 1610 C C . GLN B 1 89 ? -7.441 13.734 3.688 1 98.56 89 GLN B C 1
ATOM 1612 O O . GLN B 1 89 ? -8.445 14.125 4.289 1 98.56 89 GLN B O 1
ATOM 1617 N N . ILE B 1 90 ? -6.332 14.359 3.818 1 98.69 90 ILE B N 1
ATOM 1618 C CA . ILE B 1 90 ? -6.168 15.531 4.668 1 98.69 90 ILE B CA 1
ATOM 1619 C C . ILE B 1 90 ? -6.156 16.797 3.805 1 98.69 90 ILE B C 1
ATOM 1621 O O . ILE B 1 90 ? -5.195 17.047 3.072 1 98.69 90 ILE B O 1
ATOM 1625 N N . VAL B 1 91 ? -7.184 17.562 3.938 1 98.44 91 VAL B N 1
ATOM 1626 C CA . VAL B 1 91 ? -7.27 18.844 3.236 1 98.44 91 VAL B CA 1
ATOM 1627 C C . VAL B 1 91 ? -6.906 19.984 4.188 1 98.44 91 VAL B C 1
ATOM 1629 O O . VAL B 1 91 ? -7.457 20.078 5.289 1 98.44 91 VAL B O 1
ATOM 1632 N N . LEU B 1 92 ? -6.059 20.828 3.725 1 98.38 92 LEU B N 1
ATOM 1633 C CA . LEU B 1 92 ? -5.574 21.906 4.586 1 98.38 92 LEU B CA 1
ATOM 1634 C C . LEU B 1 92 ? -6.664 22.938 4.82 1 98.38 92 LEU B C 1
ATOM 1636 O O . LEU B 1 92 ? -7.328 23.375 3.875 1 98.38 92 LEU B O 1
ATOM 1640 N N . GLY B 1 93 ? -6.879 23.219 6.047 1 97.81 93 GLY B N 1
ATOM 1641 C CA . GLY B 1 93 ? -7.641 24.375 6.512 1 97.81 93 GLY B CA 1
ATOM 1642 C C . GLY B 1 93 ? -6.863 25.25 7.469 1 97.81 93 GLY B C 1
ATOM 1643 O O . GLY B 1 93 ? -5.758 24.906 7.887 1 97.81 93 GLY B O 1
ATOM 1644 N N . LYS B 1 94 ? -7.402 26.375 7.785 1 97.38 94 LYS B N 1
ATOM 1645 C CA . LYS B 1 94 ? -6.738 27.344 8.672 1 97.38 94 LYS B CA 1
ATOM 1646 C C . LYS B 1 94 ? -6.43 26.703 10.023 1 97.38 94 LYS B C 1
ATOM 1648 O O . LYS B 1 94 ? -5.43 27.047 10.664 1 97.38 94 LYS B O 1
ATOM 1653 N N . GLU B 1 95 ? -7.238 25.828 10.414 1 97.75 95 GLU B N 1
ATOM 1654 C CA . GLU B 1 95 ? -7.094 25.188 11.711 1 97.75 95 GLU B CA 1
ATOM 1655 C C . GLU B 1 95 ? -5.852 24.297 11.758 1 97.75 95 GLU B C 1
ATOM 1657 O O . GLU B 1 95 ? -5.414 23.891 12.836 1 97.75 95 GLU B O 1
ATOM 1662 N N . LEU B 1 96 ? -5.23 24.094 10.578 1 98.44 96 LEU B N 1
ATOM 1663 C CA . LEU B 1 96 ? -4.062 23.219 10.539 1 98.44 96 LEU B CA 1
ATOM 1664 C C . LEU B 1 96 ? -2.775 24.031 10.492 1 98.44 96 LEU B C 1
ATOM 1666 O O . LEU B 1 96 ? -1.697 23.484 10.234 1 98.44 96 LEU B O 1
ATOM 1670 N N . GLU B 1 97 ? -2.863 25.328 10.75 1 98.31 97 GLU B N 1
ATOM 1671 C CA . GLU B 1 97 ? -1.681 26.172 10.844 1 98.31 97 GLU B CA 1
ATOM 1672 C C . GLU B 1 97 ? -0.697 25.641 11.883 1 98.31 97 GLU B C 1
ATOM 1674 O O . GLU B 1 97 ? -1.025 25.547 13.07 1 98.31 97 GLU B O 1
ATOM 1679 N N . GLY B 1 98 ? 0.434 25.234 11.438 1 98.44 98 GLY B N 1
ATOM 1680 C CA . GLY B 1 98 ? 1.46 24.766 12.352 1 98.44 98 GLY B CA 1
ATOM 1681 C C . GLY B 1 98 ? 1.485 23.25 12.5 1 98.44 98 GLY B C 1
ATOM 1682 O O . GLY B 1 98 ? 2.344 22.703 13.195 1 98.44 98 GLY B O 1
ATOM 1683 N N . ALA B 1 99 ? 0.668 22.531 11.836 1 98.81 99 ALA B N 1
ATOM 1684 C CA . ALA B 1 99 ? 0.602 21.078 11.938 1 98.81 99 ALA B CA 1
ATOM 1685 C C . ALA B 1 99 ? 1.862 20.438 11.375 1 98.81 99 ALA B C 1
ATOM 1687 O O . ALA B 1 99 ? 2.514 21 10.492 1 98.81 99 ALA B O 1
ATOM 1688 N N . GLU B 1 100 ? 2.135 19.266 11.922 1 98.88 100 GLU B N 1
ATOM 1689 C CA . GLU B 1 100 ? 3.246 18.453 11.422 1 98.88 100 GLU B CA 1
ATOM 1690 C C . GLU B 1 100 ? 2.758 17.125 10.883 1 98.88 100 GLU B C 1
ATOM 1692 O O . GLU B 1 100 ? 1.895 16.484 11.484 1 98.88 100 GLU B O 1
ATOM 1697 N N . PHE B 1 101 ? 3.314 16.734 9.75 1 98.88 101 PHE B N 1
ATOM 1698 C CA . PHE B 1 101 ? 3.057 15.43 9.133 1 98.88 101 PHE B CA 1
ATOM 1699 C C . PHE B 1 101 ? 4.344 14.625 9.016 1 98.88 101 PHE B C 1
ATOM 1701 O O . PHE B 1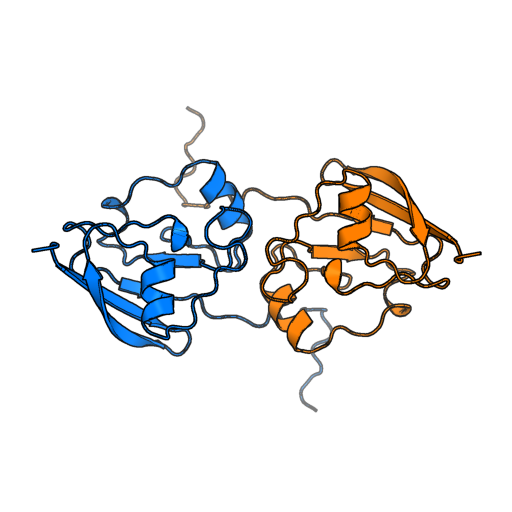 101 ? 5.246 14.984 8.258 1 98.88 101 PHE B O 1
ATOM 1708 N N . THR B 1 102 ? 4.379 13.508 9.734 1 98.75 102 THR B N 1
ATOM 1709 C CA . THR B 1 102 ? 5.586 12.688 9.773 1 98.75 102 THR B CA 1
ATOM 1710 C C . THR B 1 102 ? 5.438 11.461 8.891 1 98.75 102 THR B C 1
ATOM 1712 O O . THR B 1 102 ? 4.434 10.75 8.969 1 98.75 102 THR B O 1
ATOM 1715 N N . LEU B 1 103 ? 6.387 11.266 8.023 1 97.25 103 LEU B N 1
ATOM 1716 C CA . LEU B 1 103 ? 6.402 10.047 7.215 1 97.25 103 LEU B CA 1
ATOM 1717 C C . LEU B 1 103 ? 6.898 8.859 8.031 1 97.25 103 LEU B C 1
ATOM 1719 O O . LEU B 1 103 ? 7.902 8.961 8.742 1 97.25 103 LEU B O 1
ATOM 1723 N N . PRO B 1 104 ? 6.152 7.758 7.973 1 94.25 104 PRO B N 1
ATOM 1724 C CA . PRO B 1 104 ? 6.602 6.574 8.703 1 94.25 104 PRO B CA 1
ATOM 1725 C C . PRO B 1 104 ? 7.98 6.094 8.258 1 94.25 104 PRO B C 1
ATOM 1727 O O . PRO B 1 104 ? 8.297 6.141 7.066 1 94.25 104 PRO B O 1
ATOM 1730 N N . LYS B 1 105 ? 8.727 5.512 9.234 1 85.38 105 LYS B N 1
ATOM 1731 C CA . LYS B 1 105 ? 10.031 4.938 8.914 1 85.38 105 LYS B CA 1
ATOM 1732 C C . LYS B 1 105 ? 9.883 3.572 8.25 1 85.38 105 LYS B C 1
ATOM 1734 O O . LYS B 1 105 ? 8.969 2.812 8.57 1 85.38 105 LYS B O 1
ATOM 1739 N N . ILE B 1 106 ? 10.375 3.357 7.184 1 69.44 106 ILE B N 1
ATOM 1740 C CA . ILE B 1 106 ? 10.305 2.076 6.484 1 69.44 106 ILE B CA 1
ATOM 1741 C C . ILE B 1 106 ? 11.156 1.043 7.223 1 69.44 106 ILE B C 1
ATOM 1743 O O . ILE B 1 106 ? 12.344 1.271 7.473 1 69.44 106 ILE B O 1
ATOM 1747 N N . THR B 1 107 ? 10.625 0.331 8.25 1 53.38 107 THR B N 1
ATOM 1748 C CA . THR B 1 107 ? 11.422 -0.728 8.852 1 53.38 107 THR B CA 1
ATOM 1749 C C . THR B 1 107 ? 11.516 -1.938 7.926 1 53.38 107 THR B C 1
ATOM 1751 O O . THR B 1 107 ? 10.539 -2.283 7.254 1 53.38 107 THR B O 1
ATOM 1754 N N . ARG B 1 108 ? 12.695 -2.211 7.348 1 49.78 108 ARG B N 1
ATOM 1755 C CA . ARG B 1 108 ? 12.875 -3.455 6.605 1 49.78 108 ARG B CA 1
ATOM 1756 C C . ARG B 1 108 ? 12.422 -4.652 7.434 1 49.78 108 ARG B C 1
ATOM 1758 O O . ARG B 1 108 ? 12.812 -4.797 8.594 1 49.78 108 ARG B O 1
ATOM 1765 N N . ASN B 1 109 ? 11.156 -5.078 7.191 1 46.62 109 ASN B N 1
ATOM 1766 C CA . ASN B 1 109 ? 10.766 -6.312 7.863 1 46.62 109 ASN B CA 1
ATOM 1767 C C . ASN B 1 109 ? 11.727 -7.453 7.547 1 46.62 109 ASN B C 1
ATOM 1769 O O . ASN B 1 109 ? 11.836 -7.875 6.395 1 46.62 109 ASN B O 1
ATOM 1773 N N . PHE B 1 110 ? 12.984 -7.484 8.07 1 45.62 110 PHE B N 1
ATOM 1774 C CA . PHE B 1 110 ? 13.781 -8.695 7.918 1 45.62 110 PHE B CA 1
ATOM 1775 C C . PHE B 1 110 ? 12.938 -9.938 8.211 1 45.62 110 PHE B C 1
ATOM 1777 O O . PHE B 1 110 ? 12.156 -9.953 9.156 1 45.62 110 PHE B O 1
ATOM 1784 N N . TYR B 1 111 ? 12.555 -10.484 7.145 1 42.59 111 TYR B N 1
ATOM 1785 C CA . TYR B 1 111 ? 11.938 -11.797 7.332 1 42.59 111 TYR B CA 1
ATOM 1786 C C . TYR B 1 111 ? 12.617 -12.555 8.469 1 42.59 111 TYR B C 1
ATOM 1788 O O . TYR B 1 111 ? 13.836 -12.75 8.453 1 42.59 111 TYR B O 1
ATOM 1796 N N . VAL B 1 112 ? 12.383 -12.391 9.688 1 38.53 112 VAL B N 1
ATOM 1797 C CA . VAL B 1 112 ? 12.805 -13.383 10.672 1 38.53 112 VAL B CA 1
ATOM 1798 C C . VAL B 1 112 ? 12.602 -14.789 10.109 1 38.53 112 VAL B C 1
ATOM 1800 O O . VAL B 1 112 ? 11.469 -15.242 9.961 1 38.53 112 VAL B O 1
ATOM 1803 N N . ASP B 1 113 ? 13.055 -15.297 9.008 1 35.38 113 ASP B N 1
ATOM 1804 C CA . ASP B 1 113 ? 13.367 -16.688 9.336 1 35.38 113 ASP B CA 1
ATOM 1805 C C . ASP B 1 113 ? 14.125 -16.781 10.656 1 35.38 113 ASP B C 1
ATOM 1807 O O . ASP B 1 113 ? 14.812 -15.836 11.055 1 35.38 113 ASP B O 1
ATOM 1811 N N . GLY B 1 114 ? 13.906 -17.703 11.672 1 33.38 114 GLY B N 1
ATOM 1812 C CA . GLY B 1 114 ? 14.797 -18.328 12.641 1 33.38 114 GLY B CA 1
ATOM 1813 C C . GLY B 1 114 ? 16.234 -18.391 12.172 1 33.38 114 GLY B C 1
ATOM 1814 O O . GLY B 1 114 ? 17.109 -18.891 12.891 1 33.38 114 GLY B O 1
ATOM 1815 N N . HIS B 1 115 ? 16.656 -18.844 10.906 1 36.84 115 HIS B N 1
ATOM 1816 C CA . HIS B 1 115 ? 18.094 -19.016 10.805 1 36.84 115 HIS B CA 1
ATOM 1817 C C . HIS B 1 115 ? 18.812 -17.656 10.781 1 36.84 115 HIS B C 1
ATOM 1819 O O . HIS B 1 115 ? 18.578 -16.844 9.891 1 36.84 115 HIS B O 1
ATOM 1825 N N . VAL B 1 116 ? 19.031 -17.016 11.852 1 35.31 116 VAL B N 1
ATOM 1826 C CA . VAL B 1 116 ? 20.047 -16.016 12.141 1 35.31 116 VAL B CA 1
ATOM 1827 C C . VAL B 1 116 ? 21.391 -16.422 11.523 1 35.31 116 VAL B C 1
ATOM 1829 O O . VAL B 1 116 ? 21.953 -17.453 11.891 1 35.31 116 VAL B O 1
ATOM 1832 N N . PRO B 1 117 ? 21.828 -16.031 10.281 1 30.05 117 PRO B N 1
ATOM 1833 C CA . PRO B 1 117 ? 23.25 -16.359 10.164 1 30.05 117 PRO B CA 1
ATOM 1834 C C . PRO B 1 117 ? 24.078 -15.766 11.305 1 30.05 117 PRO B C 1
ATOM 1836 O O . PRO B 1 117 ? 23.828 -14.641 11.742 1 30.05 117 PRO B O 1
ATOM 1839 N N . LYS B 1 118 ? 24.562 -16.75 12.164 1 28.86 118 LYS B N 1
ATOM 1840 C CA . LYS B 1 118 ? 25.562 -16.328 13.133 1 28.86 118 LYS B CA 1
ATOM 1841 C C . LYS B 1 118 ? 26.719 -15.586 12.453 1 28.86 118 LYS B C 1
ATOM 1843 O O . LYS B 1 118 ? 27.094 -15.914 11.328 1 28.86 118 LYS B O 1
ATOM 1848 N N . PRO B 1 119 ? 27.016 -14.414 13.008 1 32.19 119 PRO B N 1
ATOM 1849 C CA . PRO B 1 119 ? 28.328 -13.906 12.625 1 32.19 119 PRO B CA 1
ATOM 1850 C C . PRO B 1 119 ? 29.344 -15.023 12.406 1 32.19 119 PRO B C 1
ATOM 1852 O O . PRO B 1 119 ? 29.375 -16 13.164 1 32.19 119 PRO B O 1
ATOM 1855 N N . HIS B 1 120 ? 29.625 -15.398 11.117 1 23.2 120 HIS B N 1
ATOM 1856 C CA . HIS B 1 120 ? 30.891 -16.109 11.203 1 23.2 120 HIS B CA 1
ATOM 1857 C C . HIS B 1 120 ? 31.953 -15.266 11.922 1 23.2 120 HIS B C 1
ATOM 1859 O O . HIS B 1 120 ? 31.922 -14.031 11.844 1 23.2 120 HIS B O 1
#

Radius of gyration: 20.33 Å; Cα contacts (8 Å, |Δi|>4): 468; chains: 2; bounding box: 52×62×58 Å